Protein AF-A0A8H7BUG7-F1 (afdb_monomer_lite)

Foldseek 3Di:
DDPDPVSDDLVVLLLVLLPDDPVVLVVQLVPDVSSVVSSPDLSSLQSVCCVVPLQNDDDPPDGSVVVSVVCVVPVPPCVRHNCVNVVPDQQLPPPPDVVVVVVVLVVLCVVCVPDPVSVVLVVLLVVLVVVLVQCVPWWQDPVQVVFKKWWFKQLQVVVQSVCSSVSGHHAAAGECVLLQDPVRAGDPVQPDDPDHDGHTIIGHPVSVVVRCVVHNHDGDIDMDDPPPPD

pLDDT: mean 84.82, std 15.23, range [35.16, 98.06]

Radius of gyration: 23.58 Å; chains: 1; bounding box: 52×39×68 Å

Organism: NCBI:txid679940

Structure (mmCIF, N/CA/C/O backbone):
data_AF-A0A8H7BUG7-F1
#
_entry.id   AF-A0A8H7BUG7-F1
#
loop_
_atom_site.group_PDB
_atom_site.id
_atom_site.type_symbol
_atom_site.label_atom_id
_atom_site.label_alt_id
_atom_site.label_comp_id
_atom_site.label_asym_id
_atom_site.label_entity_id
_atom_site.label_seq_id
_atom_site.pdbx_PDB_ins_code
_atom_site.Cartn_x
_atom_site.Cartn_y
_atom_site.Cartn_z
_atom_site.occupancy
_atom_site.B_iso_or_equiv
_atom_site.auth_seq_id
_atom_site.auth_comp_id
_atom_site.auth_asym_id
_atom_site.auth_atom_id
_atom_site.pdbx_PDB_model_num
ATOM 1 N N . MET A 1 1 ? -29.459 -2.234 20.439 1.00 50.22 1 MET A N 1
ATOM 2 C CA . MET A 1 1 ? -28.622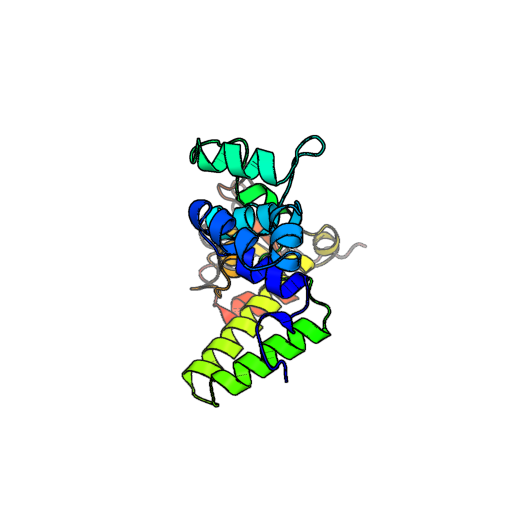 -1.019 20.533 1.00 50.22 1 MET A CA 1
ATOM 3 C C . MET A 1 1 ? -28.086 -0.914 21.953 1.00 50.22 1 MET A C 1
ATOM 5 O O . MET A 1 1 ? -28.890 -1.122 22.861 1.00 50.22 1 MET A O 1
ATOM 9 N N . PRO A 1 2 ? -26.782 -0.655 22.153 1.00 65.50 2 PRO A N 1
ATOM 10 C CA . PRO A 1 2 ? -26.228 -0.376 23.479 1.00 65.50 2 PRO A CA 1
ATOM 11 C C . PRO A 1 2 ? -26.882 0.889 24.053 1.00 65.50 2 PRO A C 1
ATOM 13 O O . PRO A 1 2 ? -27.104 1.855 23.324 1.00 65.50 2 PRO A O 1
ATOM 16 N N . ARG A 1 3 ? -27.258 0.855 25.333 1.00 82.94 3 ARG A N 1
ATOM 17 C CA . ARG A 1 3 ? -27.947 1.944 26.045 1.00 82.94 3 ARG A CA 1
ATOM 18 C C . ARG A 1 3 ? -26.967 2.873 26.768 1.00 82.94 3 ARG A C 1
ATOM 20 O O . ARG A 1 3 ? -27.345 3.992 27.099 1.00 82.94 3 ARG A O 1
ATOM 27 N N . GLY A 1 4 ? -25.717 2.454 26.962 1.00 91.00 4 GLY A N 1
ATOM 28 C CA . GLY A 1 4 ? -24.629 3.289 27.469 1.00 91.00 4 GLY A CA 1
ATOM 29 C C . GLY A 1 4 ? -23.241 2.734 27.140 1.00 91.00 4 GLY A C 1
ATOM 30 O O . GLY A 1 4 ? -23.103 1.626 26.625 1.00 91.00 4 GLY A O 1
ATOM 31 N N . ILE A 1 5 ? -22.192 3.496 27.469 1.00 90.62 5 ILE A N 1
ATOM 32 C CA . ILE A 1 5 ? -20.790 3.102 27.226 1.00 90.62 5 ILE A CA 1
ATOM 33 C C . ILE A 1 5 ? -20.413 1.789 27.934 1.00 90.62 5 ILE A C 1
ATOM 35 O O . ILE A 1 5 ? -19.596 1.021 27.438 1.00 90.62 5 ILE A O 1
ATOM 39 N N . LEU A 1 6 ? -21.060 1.490 29.063 1.00 92.25 6 LEU A N 1
ATOM 40 C CA . LEU A 1 6 ? -20.856 0.250 29.812 1.00 92.25 6 LEU A CA 1
ATOM 41 C C . LEU A 1 6 ? -21.443 -0.986 29.117 1.00 92.25 6 LEU A C 1
ATOM 43 O O . LEU A 1 6 ? -21.094 -2.095 29.507 1.00 92.25 6 LEU A O 1
ATOM 47 N N . ASP A 1 7 ? -22.276 -0.819 28.087 1.00 93.56 7 ASP A N 1
ATOM 48 C CA . ASP A 1 7 ? -22.807 -1.933 27.291 1.00 93.56 7 ASP A CA 1
ATOM 49 C C . ASP A 1 7 ? -21.872 -2.328 26.139 1.00 93.56 7 ASP A C 1
ATOM 51 O O . ASP A 1 7 ? -22.093 -3.345 25.481 1.00 93.56 7 ASP A O 1
ATOM 55 N N . LEU A 1 8 ? -20.827 -1.536 25.871 1.00 90.44 8 LEU A N 1
ATOM 56 C CA . LEU A 1 8 ? -19.817 -1.880 24.874 1.00 90.44 8 LEU A CA 1
ATOM 57 C C . LEU A 1 8 ? -19.023 -3.108 25.327 1.00 90.44 8 LEU A C 1
ATOM 59 O O . LEU A 1 8 ? -18.864 -3.355 26.526 1.00 90.44 8 LEU A O 1
ATOM 63 N N . ASN A 1 9 ? -18.510 -3.891 24.378 1.00 93.88 9 ASN A N 1
ATOM 64 C CA . ASN A 1 9 ? -17.605 -4.997 24.686 1.00 93.88 9 ASN A CA 1
ATOM 65 C C . ASN A 1 9 ? -16.213 -4.461 25.102 1.00 93.88 9 ASN A C 1
ATOM 67 O O . ASN A 1 9 ? -15.926 -3.267 24.995 1.00 93.88 9 ASN A O 1
ATOM 71 N N . ASN A 1 10 ? -15.349 -5.332 25.630 1.00 94.88 10 ASN A N 1
ATOM 72 C CA . ASN A 1 10 ? -14.027 -4.900 26.102 1.00 94.88 10 ASN A CA 1
ATOM 73 C C . ASN A 1 10 ? -13.125 -4.407 24.963 1.00 94.88 10 ASN A C 1
ATOM 75 O O . ASN A 1 10 ? -12.331 -3.507 25.195 1.00 94.88 10 ASN A O 1
ATOM 79 N N . GLU A 1 11 ? -13.271 -4.945 23.752 1.00 91.69 11 GLU A N 1
ATOM 80 C CA . GLU A 1 11 ? -12.477 -4.550 22.580 1.00 91.69 11 GLU A CA 1
ATOM 81 C C . GLU A 1 11 ? -12.748 -3.093 22.197 1.00 91.69 11 GLU A C 1
ATOM 83 O O . GLU A 1 11 ? -11.819 -2.297 22.106 1.00 91.69 11 GLU A O 1
ATOM 88 N N . LEU A 1 12 ? -14.022 -2.707 22.082 1.00 90.44 12 LEU A N 1
ATOM 89 C CA . LEU A 1 12 ? -14.424 -1.333 21.781 1.00 90.44 12 LEU A CA 1
ATOM 90 C C . LEU A 1 12 ? -13.977 -0.364 22.878 1.00 90.44 12 LEU A C 1
ATOM 92 O O . LEU A 1 12 ? -13.508 0.732 22.582 1.00 90.44 12 LEU A O 1
ATOM 96 N N . LEU A 1 13 ? -14.083 -0.767 24.146 1.00 93.75 13 LEU A N 1
ATOM 97 C CA . LEU A 1 13 ? -13.592 0.036 25.266 1.00 93.75 13 LEU A CA 1
ATOM 98 C C . LEU A 1 13 ? -12.061 0.172 25.257 1.00 93.75 13 LEU A C 1
ATOM 100 O O . LEU A 1 13 ? -11.553 1.241 25.588 1.00 93.75 13 LEU A O 1
ATOM 104 N N . THR A 1 14 ? -11.325 -0.868 24.855 1.00 94.69 14 THR A N 1
ATOM 105 C CA . THR A 1 14 ? -9.873 -0.813 24.640 1.00 94.69 14 THR A CA 1
ATOM 106 C C . THR A 1 14 ? -9.516 0.139 23.502 1.00 94.69 14 THR A C 1
ATOM 108 O O . THR A 1 14 ? -8.610 0.948 23.683 1.00 94.69 14 THR A O 1
ATOM 111 N N . CYS A 1 15 ? -10.243 0.116 22.381 1.00 91.50 15 CYS A N 1
ATOM 112 C CA . CYS A 1 15 ? -10.042 1.069 21.286 1.00 91.50 15 CYS A CA 1
ATOM 113 C C . CYS A 1 15 ? -10.300 2.513 21.737 1.00 91.50 15 CYS A C 1
ATOM 115 O O . CYS A 1 15 ? -9.479 3.386 21.476 1.00 91.50 15 CYS A O 1
ATOM 117 N N . ILE A 1 16 ? -11.396 2.764 22.465 1.00 92.62 16 ILE A N 1
ATOM 118 C CA . ILE A 1 16 ? -11.709 4.095 23.015 1.00 92.62 16 ILE A CA 1
ATOM 119 C C . ILE A 1 16 ? -10.589 4.561 23.952 1.00 92.62 16 ILE A C 1
ATOM 121 O O . ILE A 1 16 ? -10.080 5.666 23.787 1.00 92.62 16 ILE A O 1
ATOM 125 N N . ALA A 1 17 ? -10.170 3.715 24.900 1.00 95.44 17 ALA A N 1
ATOM 126 C CA . ALA A 1 17 ? -9.084 4.039 25.824 1.00 95.44 17 ALA A CA 1
ATOM 127 C C . ALA A 1 17 ? -7.746 4.263 25.097 1.00 95.44 17 ALA A C 1
ATOM 129 O O . ALA A 1 17 ? -6.963 5.115 25.501 1.00 95.44 17 ALA A O 1
ATOM 130 N N . GLY A 1 18 ? -7.503 3.546 23.998 1.00 94.44 18 GLY A N 1
ATOM 131 C CA . GLY A 1 18 ? -6.321 3.695 23.151 1.00 94.44 18 GLY A CA 1
ATOM 132 C C . GLY A 1 18 ? -6.230 5.024 22.391 1.00 94.44 18 GLY A C 1
ATOM 133 O O . GLY A 1 18 ? -5.176 5.309 21.827 1.00 94.44 18 GLY A O 1
ATOM 134 N N . HIS A 1 19 ? -7.302 5.822 22.355 1.00 94.38 19 HIS A N 1
ATOM 135 C CA . HIS A 1 19 ? -7.320 7.176 21.784 1.00 94.38 19 HIS A CA 1
ATOM 136 C C . HIS A 1 19 ? -7.168 8.290 22.832 1.00 94.38 19 HIS A C 1
ATOM 138 O O . HIS A 1 19 ? -7.114 9.463 22.464 1.00 94.38 19 HIS A O 1
ATOM 144 N N . LEU A 1 20 ? -7.139 7.949 24.123 1.00 93.88 20 LEU A N 1
ATOM 145 C CA . LEU A 1 20 ? -6.967 8.925 25.197 1.00 93.88 20 LEU A CA 1
ATOM 146 C C . LEU A 1 20 ? -5.500 9.344 25.330 1.00 93.88 20 LEU A C 1
ATOM 148 O O . LEU A 1 20 ? -4.586 8.568 25.039 1.00 93.88 20 LEU A O 1
ATOM 152 N N . ALA A 1 21 ? -5.268 10.561 25.826 1.00 93.38 21 ALA A N 1
ATOM 153 C CA . ALA A 1 21 ? -3.940 10.955 26.277 1.00 93.38 21 ALA A CA 1
ATOM 154 C C . ALA A 1 21 ? -3.532 10.114 27.503 1.00 93.38 21 ALA A C 1
ATOM 156 O O . ALA A 1 21 ? -4.384 9.561 28.208 1.00 93.38 21 ALA A O 1
ATOM 157 N N . ILE A 1 22 ? -2.228 9.982 27.770 1.00 95.44 22 ILE A N 1
ATOM 158 C CA . ILE A 1 22 ? -1.758 9.141 28.886 1.00 95.44 22 ILE A CA 1
ATOM 159 C C . ILE A 1 22 ? -2.249 9.679 30.238 1.00 95.44 22 ILE A C 1
ATOM 161 O O . ILE A 1 22 ? -2.546 8.899 31.141 1.00 95.44 22 ILE A O 1
ATOM 165 N N . GLU A 1 23 ? -2.397 10.996 30.347 1.00 95.62 23 GLU A N 1
ATOM 166 C CA . GLU A 1 23 ? -2.895 11.712 31.520 1.00 95.62 23 GLU A CA 1
ATOM 167 C C . GLU A 1 23 ? -4.383 11.426 31.781 1.00 95.62 23 GLU A C 1
ATOM 169 O O . GLU A 1 23 ? -4.822 11.426 32.929 1.00 95.62 23 GLU A O 1
ATOM 174 N N . ASP A 1 24 ? -5.149 11.113 30.732 1.00 96.94 24 ASP A N 1
ATOM 175 C CA . ASP A 1 24 ? -6.589 10.847 30.811 1.00 96.94 24 ASP A CA 1
ATOM 176 C C . ASP A 1 24 ? -6.911 9.384 31.166 1.00 96.94 24 ASP A C 1
ATOM 178 O O . ASP A 1 24 ? -8.037 9.066 31.567 1.00 96.94 24 ASP A O 1
ATOM 182 N N 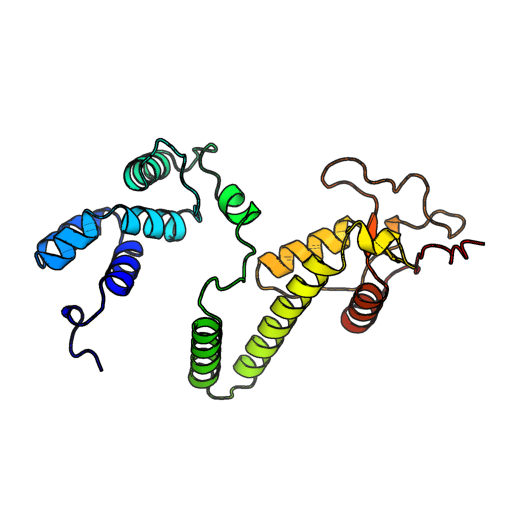. LEU A 1 25 ? -5.933 8.473 31.072 1.00 95.62 25 LEU A N 1
ATOM 183 C CA . LEU A 1 25 ? -6.131 7.062 31.420 1.00 95.62 25 LEU A CA 1
ATOM 184 C C . LEU A 1 25 ? -6.396 6.847 32.912 1.00 95.62 25 LEU A C 1
ATOM 186 O O . LEU A 1 25 ? -7.154 5.942 33.271 1.00 95.62 25 LEU A O 1
ATOM 190 N N . GLU A 1 26 ? -5.788 7.648 33.788 1.00 96.69 26 GLU A N 1
ATOM 191 C CA . GLU A 1 26 ? -6.015 7.542 35.230 1.00 96.69 26 GLU A CA 1
ATOM 192 C C . GLU A 1 26 ? -7.458 7.935 35.594 1.00 96.69 26 GLU A C 1
ATOM 194 O O . GLU A 1 26 ? -8.161 7.069 36.130 1.00 96.69 26 GLU A O 1
ATOM 199 N N . PRO A 1 27 ? -7.969 9.130 35.226 1.00 98.00 27 PRO A N 1
ATOM 200 C CA . PRO A 1 27 ? -9.383 9.468 35.386 1.00 98.00 27 PRO A CA 1
ATOM 201 C C . PRO A 1 27 ? -10.322 8.422 34.779 1.00 98.00 27 PRO A C 1
ATOM 203 O O . PRO A 1 27 ? -11.280 8.010 35.434 1.00 98.00 27 PRO A O 1
ATOM 206 N N . PHE A 1 28 ? -10.025 7.930 33.569 1.00 96.06 28 PHE A N 1
ATOM 207 C CA . PHE A 1 28 ? -10.813 6.881 32.916 1.00 96.06 28 PHE A CA 1
ATOM 208 C C . PHE A 1 28 ? -10.868 5.596 33.759 1.00 96.06 28 PHE A C 1
ATOM 210 O O . PHE A 1 28 ? -11.935 5.003 33.927 1.00 96.06 28 PHE A O 1
ATOM 217 N N . SER A 1 29 ? -9.745 5.188 34.354 1.00 97.75 29 SER A N 1
ATOM 218 C CA . SER A 1 29 ? -9.669 4.001 35.213 1.00 97.75 29 SER A CA 1
ATOM 219 C C . SER A 1 29 ? -10.479 4.128 36.507 1.00 97.75 29 SER A C 1
ATOM 221 O O . SER A 1 29 ? -10.981 3.125 37.013 1.00 97.75 29 SER A O 1
ATOM 223 N N . LEU A 1 30 ? -10.646 5.348 37.027 1.00 97.69 30 LEU A N 1
ATOM 224 C CA . LEU A 1 30 ? -11.350 5.611 38.283 1.00 97.69 30 LEU A CA 1
ATOM 225 C C . LEU A 1 30 ? -12.878 5.571 38.141 1.00 97.69 30 LEU A C 1
ATOM 227 O O . LEU A 1 30 ? -13.574 5.457 39.149 1.00 97.69 30 LEU A O 1
ATOM 231 N N . VAL A 1 31 ? -13.414 5.620 36.915 1.00 97.69 31 VAL A N 1
ATOM 232 C CA . VAL A 1 31 ? -14.868 5.632 36.668 1.00 97.69 31 VAL A CA 1
ATOM 233 C C . VAL A 1 31 ? -15.540 4.347 37.156 1.00 97.69 31 VAL A C 1
ATOM 235 O O . VAL A 1 31 ? -16.597 4.397 37.784 1.00 97.69 31 VAL A O 1
ATOM 238 N N . CYS A 1 32 ? -14.966 3.180 36.847 1.00 97.81 32 CYS A N 1
ATOM 239 C CA . CYS A 1 32 ? -15.491 1.892 37.302 1.00 97.81 32 CYS A CA 1
ATOM 240 C C . CYS A 1 32 ? -14.433 0.780 37.253 1.00 97.81 32 CYS A C 1
ATOM 242 O O . CYS A 1 32 ? -13.434 0.865 36.539 1.00 97.81 32 CYS A O 1
ATOM 244 N N . THR A 1 33 ? -14.695 -0.326 37.954 1.00 97.44 33 THR A N 1
ATOM 245 C CA . THR A 1 33 ? -13.797 -1.496 38.009 1.00 97.44 33 THR A CA 1
ATOM 246 C C . THR A 1 33 ? -13.515 -2.105 36.636 1.00 97.44 33 THR A C 1
ATOM 248 O O . THR A 1 33 ? -12.408 -2.585 36.389 1.00 97.44 33 THR A O 1
ATOM 251 N N . ARG A 1 34 ? -14.488 -2.055 35.718 1.00 97.44 34 ARG A N 1
ATOM 252 C CA . ARG A 1 34 ? -14.319 -2.537 34.344 1.00 97.44 34 ARG A CA 1
ATOM 253 C C . ARG A 1 34 ? -13.306 -1.690 33.577 1.00 97.44 34 ARG A C 1
ATOM 255 O O . ARG A 1 34 ? -12.433 -2.251 32.925 1.00 97.44 34 ARG A O 1
ATOM 262 N N . PHE A 1 35 ? -13.376 -0.366 33.695 1.00 97.62 35 PHE A N 1
ATOM 263 C CA . PHE A 1 35 ? -12.412 0.532 33.054 1.00 97.62 35 PHE A CA 1
ATOM 264 C C . PHE A 1 35 ? -11.029 0.392 33.690 1.00 97.62 35 PHE A C 1
ATOM 266 O O . PHE A 1 35 ? -10.049 0.287 32.961 1.00 97.62 35 PHE A O 1
ATOM 273 N N . ALA A 1 36 ? -10.945 0.244 35.017 1.00 97.69 36 ALA A N 1
ATOM 274 C CA . ALA A 1 36 ? -9.691 -0.071 35.704 1.00 97.69 36 ALA A CA 1
ATOM 275 C C . ALA A 1 36 ? -9.051 -1.385 35.220 1.00 97.69 36 ALA A C 1
ATOM 277 O O . ALA A 1 36 ? -7.833 -1.483 35.097 1.00 97.69 36 ALA A O 1
ATOM 278 N N . SER A 1 37 ? -9.857 -2.414 34.944 1.00 97.44 37 SER A N 1
ATOM 279 C CA . SER A 1 37 ? -9.354 -3.667 34.367 1.00 97.44 37 SER A CA 1
ATOM 280 C C . SER A 1 37 ? -8.838 -3.471 32.944 1.00 97.44 37 SER A C 1
ATOM 282 O O . SER A 1 37 ? -7.853 -4.098 32.564 1.00 97.44 37 SER A O 1
ATOM 284 N N . ILE A 1 38 ? -9.510 -2.623 32.164 1.00 97.00 38 ILE A N 1
ATOM 285 C CA . ILE A 1 38 ? -9.148 -2.307 30.784 1.00 97.00 38 ILE A CA 1
ATOM 286 C C . ILE A 1 38 ? -7.810 -1.559 30.780 1.00 97.00 38 ILE A C 1
ATOM 288 O O . ILE A 1 38 ? -6.877 -2.058 30.157 1.00 97.00 38 ILE A O 1
ATOM 292 N N . THR A 1 39 ? -7.644 -0.477 31.557 1.00 96.81 39 THR A N 1
ATOM 293 C CA . THR A 1 39 ? -6.395 0.327 31.632 1.00 96.81 39 THR A CA 1
ATOM 294 C C . THR A 1 39 ? -5.154 -0.450 32.069 1.00 96.81 39 THR A C 1
ATOM 296 O O . THR A 1 39 ? -4.032 -0.090 31.712 1.00 96.81 39 THR A O 1
ATOM 299 N N . ARG A 1 40 ? -5.336 -1.542 32.814 1.00 95.56 40 ARG A N 1
ATOM 300 C CA . ARG A 1 40 ? -4.247 -2.438 33.235 1.00 95.56 40 ARG A CA 1
ATOM 301 C C . ARG A 1 40 ? -3.841 -3.452 32.165 1.00 95.56 40 ARG A C 1
ATOM 303 O O . ARG A 1 40 ? -2.799 -4.084 32.308 1.00 95.56 40 ARG A O 1
ATOM 310 N N . HIS A 1 41 ? -4.647 -3.639 31.122 1.00 96.81 41 HIS A N 1
ATOM 311 C CA . HIS A 1 41 ? -4.384 -4.628 30.086 1.00 96.81 41 HIS A CA 1
ATOM 312 C C . HIS A 1 41 ? -3.371 -4.105 29.056 1.00 96.81 41 HIS A C 1
ATOM 314 O O . HIS A 1 41 ? -3.505 -2.994 28.541 1.00 96.81 41 HIS A O 1
ATOM 320 N N . ASP A 1 42 ? -2.399 -4.942 28.676 1.00 95.81 42 ASP A N 1
ATOM 321 C CA . ASP A 1 42 ? -1.321 -4.580 27.731 1.00 95.81 42 ASP A CA 1
ATOM 322 C C . ASP A 1 42 ? -1.859 -4.187 26.334 1.00 95.81 42 ASP A C 1
ATOM 324 O O . ASP A 1 42 ? -1.209 -3.489 25.561 1.00 95.81 42 ASP A O 1
ATOM 328 N N . ALA A 1 43 ? -3.093 -4.598 26.018 1.00 95.69 43 ALA A N 1
ATOM 329 C CA . ALA A 1 43 ? -3.757 -4.307 24.746 1.00 95.69 43 ALA A CA 1
ATOM 330 C C . ALA A 1 43 ? -4.031 -2.812 24.514 1.00 95.69 43 ALA A C 1
ATOM 332 O O . ALA A 1 43 ? -3.973 -2.375 23.371 1.00 95.69 43 ALA A O 1
ATOM 333 N N . ILE A 1 44 ? -4.277 -2.011 25.556 1.00 97.38 44 ILE A N 1
ATOM 334 C CA . ILE A 1 44 ? -4.450 -0.559 25.361 1.00 97.38 44 ILE A CA 1
ATOM 335 C C . ILE A 1 44 ? -3.149 0.072 24.925 1.00 97.38 44 ILE A C 1
ATOM 337 O O . ILE A 1 44 ? -3.139 0.873 24.004 1.00 97.38 44 ILE A O 1
ATOM 341 N N . TRP A 1 45 ? -2.044 -0.302 25.561 1.00 97.25 45 TRP A N 1
ATOM 342 C CA . TRP A 1 45 ? -0.741 0.264 25.241 1.00 97.25 45 TRP A CA 1
ATOM 343 C C . TRP A 1 45 ? -0.338 -0.049 23.799 1.00 97.25 45 TRP A C 1
ATOM 345 O O . TRP A 1 45 ? 0.273 0.792 23.141 1.00 97.25 45 TRP A O 1
ATOM 355 N N . LYS A 1 46 ? -0.749 -1.215 23.280 1.00 95.44 46 LYS A N 1
ATOM 356 C CA . LYS A 1 46 ? -0.660 -1.543 21.853 1.00 95.44 46 LYS A CA 1
ATOM 357 C C . LYS A 1 46 ? -1.459 -0.560 20.995 1.00 95.44 46 LYS A C 1
ATOM 359 O O . LYS A 1 46 ? -0.898 -0.007 20.053 1.00 95.44 46 LYS A O 1
ATOM 364 N N . GLU A 1 47 ? -2.737 -0.348 21.310 1.00 94.56 47 GLU A N 1
ATOM 365 C CA . GLU A 1 47 ? -3.595 0.590 20.573 1.00 94.56 47 GLU A CA 1
ATOM 366 C C . GLU A 1 47 ? -3.048 2.022 20.633 1.00 94.56 47 GLU A C 1
ATOM 368 O O . GLU A 1 47 ? -2.941 2.681 19.605 1.00 94.56 47 GLU A O 1
ATOM 373 N N . MET A 1 48 ? -2.587 2.486 21.795 1.00 96.00 48 MET A N 1
ATOM 374 C CA . MET A 1 48 ? -1.989 3.815 21.936 1.00 96.00 48 MET A CA 1
ATOM 375 C C . MET A 1 48 ? -0.693 3.962 21.129 1.00 96.00 48 MET A C 1
ATOM 377 O O . MET A 1 48 ? -0.475 4.994 20.501 1.00 96.00 48 MET A O 1
ATOM 381 N N . LEU A 1 49 ? 0.182 2.949 21.112 1.00 93.94 49 LEU A N 1
ATOM 382 C CA . LEU A 1 49 ? 1.394 2.960 20.281 1.00 93.94 49 LEU A CA 1
ATOM 383 C C . LEU A 1 49 ? 1.060 3.019 18.788 1.00 93.94 49 LEU A C 1
ATOM 385 O O . LEU A 1 49 ? 1.724 3.738 18.035 1.00 93.94 49 LEU A O 1
ATOM 389 N N . ALA A 1 50 ? 0.026 2.290 18.367 1.00 90.62 50 ALA A N 1
ATOM 390 C CA . ALA A 1 50 ? -0.465 2.323 16.999 1.00 90.62 50 ALA A CA 1
ATOM 391 C C . ALA A 1 50 ? -1.045 3.705 16.653 1.00 90.62 50 ALA A C 1
ATOM 393 O O . ALA A 1 50 ? -0.662 4.286 15.640 1.00 90.62 50 ALA A O 1
ATOM 394 N N . ASN A 1 51 ? -1.888 4.265 17.520 1.00 88.69 51 ASN A N 1
ATOM 395 C CA . ASN A 1 51 ? -2.575 5.536 17.296 1.00 88.69 51 ASN A CA 1
ATOM 396 C C . ASN A 1 51 ? -1.637 6.750 17.362 1.00 88.69 51 ASN A C 1
ATOM 398 O O . ASN A 1 51 ? -1.723 7.633 16.513 1.00 88.69 51 ASN A O 1
ATOM 402 N N . HIS A 1 52 ? -0.738 6.811 18.348 1.00 91.12 52 HIS A N 1
ATOM 403 C CA . HIS A 1 52 ? 0.119 7.982 18.578 1.00 91.12 52 HIS A CA 1
ATOM 404 C C . HIS A 1 52 ? 1.409 7.942 17.759 1.00 91.12 52 HIS A C 1
ATOM 406 O O . HIS A 1 52 ? 1.916 8.986 17.354 1.00 91.12 52 HIS A O 1
ATOM 412 N N . TYR A 1 53 ? 1.949 6.745 17.512 1.00 88.62 53 TYR A N 1
ATOM 413 C CA . TYR A 1 53 ? 3.279 6.585 16.920 1.00 88.62 53 TYR A CA 1
ATOM 414 C C . TYR A 1 53 ? 3.298 5.690 15.675 1.00 88.62 53 TYR A C 1
ATOM 416 O O . TYR A 1 53 ? 4.350 5.544 15.058 1.00 88.62 53 TYR A O 1
ATOM 424 N N . GLY A 1 54 ? 2.176 5.079 15.278 1.00 85.38 54 GLY A N 1
ATOM 425 C CA . GLY A 1 54 ? 2.129 4.161 14.135 1.00 85.38 54 GLY A CA 1
ATOM 426 C C . GLY A 1 54 ? 2.913 2.863 14.353 1.00 85.38 54 GLY A C 1
ATOM 427 O O . GLY A 1 54 ? 3.356 2.249 13.382 1.00 85.38 54 GLY A O 1
ATOM 428 N N . VAL A 1 55 ? 3.142 2.462 15.606 1.00 87.31 55 VAL A N 1
ATOM 429 C CA . VAL A 1 55 ? 3.941 1.282 15.963 1.00 87.31 55 VAL A CA 1
ATOM 430 C C . VAL A 1 55 ? 3.018 0.097 16.231 1.00 87.31 55 VAL A C 1
ATOM 432 O O . VAL A 1 55 ? 2.194 0.137 17.136 1.00 87.31 55 VAL A O 1
ATOM 435 N N . THR A 1 56 ? 3.181 -0.982 15.465 1.00 87.25 56 THR A N 1
ATOM 436 C CA . THR A 1 56 ? 2.268 -2.143 15.489 1.00 87.25 56 THR A CA 1
ATOM 437 C C . THR A 1 56 ? 2.960 -3.486 15.724 1.00 87.25 56 THR A C 1
ATOM 439 O O . THR A 1 56 ? 2.319 -4.537 15.674 1.00 87.25 56 THR A O 1
ATOM 442 N N . TYR A 1 57 ? 4.252 -3.474 16.052 1.00 87.06 57 TYR A N 1
ATOM 443 C CA . TYR A 1 57 ? 5.024 -4.654 16.455 1.00 87.06 57 TYR A CA 1
ATOM 444 C C . TYR A 1 57 ? 5.594 -4.465 17.862 1.00 87.06 57 TYR A C 1
ATOM 446 O O . TYR A 1 57 ? 5.766 -3.335 18.300 1.00 87.06 57 TYR A O 1
ATOM 454 N N . LYS A 1 58 ? 5.918 -5.565 18.546 1.00 88.56 58 LYS A N 1
ATOM 455 C CA . LYS A 1 58 ? 6.510 -5.568 19.889 1.00 88.56 58 LYS A CA 1
ATOM 456 C C . LYS A 1 58 ? 7.778 -6.411 19.899 1.00 88.56 58 LYS A C 1
ATOM 458 O O . LYS A 1 58 ? 7.822 -7.445 19.232 1.00 88.56 58 LYS A O 1
ATOM 463 N N . LEU A 1 59 ? 8.788 -6.006 20.665 1.00 85.00 59 LEU A N 1
ATOM 464 C CA . LEU A 1 59 ? 9.960 -6.850 20.901 1.00 85.00 59 LEU A CA 1
ATOM 465 C C . LEU A 1 59 ? 9.577 -8.074 21.766 1.00 85.00 59 LEU A C 1
ATOM 467 O O . LEU A 1 59 ? 8.758 -7.933 22.675 1.00 85.00 59 LEU A O 1
ATOM 471 N N . PRO A 1 60 ? 10.152 -9.273 21.531 1.00 85.44 60 PRO A N 1
ATOM 472 C CA . PRO A 1 60 ? 9.730 -10.507 22.212 1.00 85.44 60 PRO A CA 1
ATOM 473 C C . PRO A 1 60 ? 9.782 -10.450 23.743 1.00 85.44 60 PRO A C 1
ATOM 475 O O . PRO A 1 60 ? 8.960 -11.069 24.412 1.00 85.44 60 PRO A O 1
ATOM 478 N N . ASN A 1 61 ? 10.729 -9.682 24.284 1.00 91.88 61 ASN A N 1
ATOM 479 C CA . ASN A 1 61 ? 11.008 -9.600 25.718 1.00 91.88 61 ASN A CA 1
ATOM 480 C C . ASN A 1 61 ? 10.479 -8.306 26.353 1.00 91.88 61 ASN A C 1
ATOM 482 O O . ASN A 1 61 ? 10.954 -7.904 27.410 1.00 91.88 61 ASN A O 1
ATOM 486 N N . GLU A 1 62 ? 9.542 -7.627 25.692 1.00 93.12 62 GLU A N 1
ATOM 487 C CA . GLU A 1 62 ? 9.025 -6.333 26.131 1.00 93.12 62 GLU A CA 1
ATOM 488 C C . GLU A 1 62 ? 7.493 -6.348 26.254 1.00 93.12 62 GLU A C 1
ATOM 490 O O . GLU A 1 62 ? 6.802 -7.101 25.558 1.00 93.12 62 GLU A O 1
ATOM 495 N N . THR A 1 63 ? 6.941 -5.532 27.154 1.00 96.00 63 THR A N 1
ATOM 496 C CA . THR A 1 63 ? 5.497 -5.243 27.218 1.00 96.00 63 THR A CA 1
ATOM 497 C C . THR A 1 63 ? 5.155 -4.059 26.312 1.00 96.00 63 THR A C 1
ATOM 499 O O . THR A 1 63 ? 6.017 -3.235 25.999 1.00 96.00 63 THR A O 1
ATOM 502 N N . TRP A 1 64 ? 3.906 -3.952 25.851 1.00 96.00 64 TRP A N 1
ATOM 503 C CA . TRP A 1 64 ? 3.491 -2.771 25.086 1.00 96.00 64 TRP A CA 1
ATOM 504 C C . TRP A 1 64 ? 3.569 -1.507 25.945 1.00 96.00 64 TRP A C 1
ATOM 506 O O . TRP A 1 64 ? 3.942 -0.449 25.443 1.00 96.00 64 TRP A O 1
ATOM 516 N N . GLN A 1 65 ? 3.275 -1.628 27.241 1.00 96.31 65 GLN A N 1
ATOM 517 C CA . GLN A 1 65 ? 3.379 -0.529 28.198 1.00 96.31 65 GLN A CA 1
ATOM 518 C C . GLN A 1 65 ? 4.802 0.035 28.311 1.00 96.31 65 GLN A C 1
ATOM 520 O O . GLN A 1 65 ? 4.983 1.253 28.236 1.00 96.31 65 GLN A O 1
ATOM 525 N N . ASP A 1 66 ? 5.814 -0.820 28.479 1.00 95.38 66 ASP A N 1
ATOM 526 C CA . ASP A 1 66 ? 7.211 -0.373 28.587 1.00 95.38 66 ASP A CA 1
ATOM 527 C C . ASP A 1 66 ? 7.678 0.300 27.295 1.00 95.38 66 ASP A C 1
ATOM 529 O O . ASP A 1 66 ? 8.327 1.352 27.329 1.00 95.38 66 ASP A O 1
ATOM 533 N N . MET A 1 67 ? 7.263 -0.256 26.156 1.00 94.75 67 MET A N 1
ATOM 534 C CA . MET A 1 67 ? 7.603 0.274 24.843 1.00 94.75 67 MET A CA 1
ATOM 535 C C . MET A 1 67 ? 6.920 1.627 24.585 1.00 94.75 67 MET A C 1
ATOM 537 O O . MET A 1 67 ? 7.559 2.540 24.057 1.00 94.75 67 MET A O 1
ATOM 541 N N . TYR A 1 68 ? 5.663 1.795 25.021 1.00 95.12 68 TYR A N 1
ATOM 542 C CA . TYR A 1 68 ? 4.950 3.076 24.969 1.00 95.12 68 TYR A CA 1
ATOM 543 C C . TYR A 1 68 ? 5.673 4.119 25.817 1.00 95.12 68 TYR A C 1
ATOM 545 O O . TYR A 1 68 ? 5.998 5.189 25.312 1.00 95.12 68 TYR A O 1
ATOM 553 N N . ARG A 1 69 ? 5.988 3.808 27.083 1.00 94.56 69 ARG A N 1
ATOM 554 C CA . ARG A 1 69 ? 6.691 4.735 27.988 1.00 94.56 69 ARG A CA 1
ATOM 555 C C . ARG A 1 69 ? 8.025 5.190 27.409 1.00 94.56 69 ARG A C 1
ATOM 557 O O . ARG A 1 69 ? 8.331 6.377 27.455 1.00 94.56 69 ARG A O 1
ATOM 564 N N . ARG A 1 70 ? 8.808 4.270 26.836 1.00 93.62 70 ARG A N 1
ATOM 565 C CA . ARG A 1 70 ? 10.083 4.610 26.192 1.00 93.62 70 ARG A CA 1
ATOM 566 C C . ARG A 1 70 ? 9.878 5.565 25.021 1.00 93.62 70 ARG A C 1
ATOM 568 O O . ARG A 1 70 ? 10.514 6.611 24.995 1.00 93.62 70 ARG A O 1
ATOM 575 N N . LYS A 1 71 ? 8.973 5.233 24.094 1.00 92.50 71 LYS A N 1
ATOM 576 C CA . LYS A 1 71 ? 8.710 6.058 22.906 1.00 92.50 71 LYS A CA 1
ATOM 577 C C . LYS A 1 71 ? 8.098 7.416 23.251 1.00 92.50 71 LYS A C 1
ATOM 579 O O . LYS A 1 71 ? 8.357 8.400 22.570 1.00 92.50 71 LYS A O 1
ATOM 584 N N . HIS A 1 72 ? 7.296 7.465 24.308 1.00 94.00 72 HIS A N 1
ATOM 585 C CA . HIS A 1 72 ? 6.704 8.693 24.812 1.00 94.00 72 HIS A CA 1
ATOM 586 C C . HIS A 1 72 ? 7.758 9.622 25.427 1.00 94.00 72 HIS A C 1
ATOM 588 O O . HIS A 1 72 ? 7.753 10.816 25.144 1.00 94.00 72 HIS A O 1
ATOM 594 N N . ASN A 1 73 ? 8.700 9.066 26.196 1.00 93.56 73 ASN A N 1
ATOM 595 C CA . ASN A 1 73 ? 9.796 9.824 26.803 1.00 93.56 73 ASN A CA 1
ATOM 596 C C . ASN A 1 73 ? 10.877 10.237 25.788 1.00 93.56 73 ASN A C 1
ATOM 598 O O . ASN A 1 73 ? 11.491 11.289 25.947 1.00 93.56 73 ASN A O 1
ATOM 602 N N . ASP A 1 74 ? 11.111 9.424 24.755 1.00 90.94 74 ASP A N 1
ATOM 603 C CA . ASP A 1 74 ? 12.034 9.710 23.654 1.00 90.94 74 ASP A CA 1
ATOM 604 C C . ASP A 1 74 ? 11.356 9.445 22.301 1.00 90.94 74 ASP A C 1
ATOM 606 O O . ASP A 1 74 ? 11.417 8.351 21.727 1.00 90.94 74 ASP A O 1
ATOM 610 N N . MET A 1 75 ? 10.712 10.487 21.766 1.00 84.69 75 MET A N 1
ATOM 611 C CA . MET A 1 75 ? 10.023 10.414 20.472 1.00 84.69 75 MET A CA 1
ATOM 612 C C . MET A 1 75 ? 10.973 10.069 19.314 1.00 84.69 75 MET A C 1
ATOM 614 O O . MET A 1 75 ? 10.531 9.501 18.309 1.00 84.69 75 MET A O 1
ATOM 618 N N . GLN A 1 76 ? 12.267 10.372 19.459 1.00 80.38 76 GLN A N 1
ATOM 619 C CA . GLN A 1 76 ? 13.301 10.134 18.452 1.00 80.38 76 GLN A CA 1
ATOM 620 C C . GLN A 1 76 ? 13.983 8.768 18.607 1.00 80.38 76 GLN A C 1
ATOM 622 O O . GLN A 1 76 ? 14.915 8.473 17.856 1.00 80.38 76 GLN A O 1
ATOM 627 N N . ASP A 1 77 ? 13.515 7.899 19.515 1.00 78.75 77 ASP A N 1
ATOM 628 C CA . ASP A 1 77 ? 14.055 6.544 19.632 1.00 78.75 77 ASP A CA 1
ATOM 629 C C . ASP A 1 77 ? 13.809 5.760 18.331 1.00 78.75 77 ASP A C 1
ATOM 631 O O . ASP A 1 77 ? 12.712 5.256 18.053 1.00 78.75 77 ASP A O 1
ATOM 635 N N . ASN A 1 78 ? 14.861 5.667 17.519 1.00 71.38 78 ASN A N 1
ATOM 636 C CA . ASN A 1 78 ? 14.861 5.020 16.211 1.00 71.38 78 ASN A CA 1
ATOM 637 C C . ASN A 1 78 ? 14.813 3.486 16.298 1.00 71.38 78 ASN A C 1
ATOM 639 O O . ASN A 1 78 ? 14.651 2.824 15.272 1.00 71.38 78 ASN A O 1
ATOM 643 N N . ARG A 1 79 ? 14.929 2.895 17.498 1.00 72.94 79 ARG A N 1
ATOM 644 C CA . ARG A 1 79 ? 14.797 1.437 17.701 1.00 72.94 79 ARG A CA 1
ATOM 645 C C . ARG A 1 79 ? 13.348 0.974 17.572 1.00 72.94 79 ARG A C 1
ATOM 647 O O . ARG A 1 79 ? 13.094 -0.190 17.261 1.00 72.94 79 ARG A O 1
ATOM 654 N N . ILE A 1 80 ? 12.409 1.894 17.785 1.00 71.94 80 ILE A N 1
ATOM 655 C CA . ILE A 1 80 ? 10.973 1.680 17.651 1.00 71.94 80 ILE A CA 1
ATOM 656 C C . ILE A 1 80 ? 10.521 2.474 16.423 1.00 71.94 80 ILE A C 1
ATOM 658 O O . ILE A 1 80 ? 10.098 3.632 16.510 1.00 71.94 80 ILE A O 1
ATOM 662 N N . CYS A 1 81 ? 10.710 1.867 15.251 1.00 68.50 81 CYS A N 1
ATOM 663 C CA . CYS A 1 81 ? 10.448 2.499 13.967 1.00 68.50 81 CYS A CA 1
ATOM 664 C C . CYS A 1 81 ? 9.051 2.098 13.466 1.00 68.50 81 CYS A C 1
ATOM 666 O O . CYS A 1 81 ? 8.820 0.904 13.260 1.00 68.50 81 CYS A O 1
ATOM 668 N N . PRO A 1 82 ? 8.141 3.050 13.181 1.00 63.12 82 PRO A N 1
ATOM 669 C CA . PRO A 1 82 ? 6.781 2.758 12.699 1.00 63.12 82 PRO A CA 1
ATOM 670 C C . PRO A 1 82 ? 6.776 1.846 11.464 1.00 63.12 82 PRO A C 1
ATOM 672 O O . PRO A 1 82 ? 5.858 1.063 11.228 1.00 63.12 82 PRO A O 1
ATOM 675 N N . HIS A 1 83 ? 7.848 1.919 10.675 1.00 57.53 83 HIS A N 1
ATOM 676 C CA . HIS A 1 83 ? 7.984 1.200 9.421 1.00 57.53 83 HIS A CA 1
ATOM 677 C C . HIS A 1 83 ? 8.138 -0.315 9.585 1.00 57.53 83 HIS A C 1
ATOM 679 O O . HIS A 1 83 ? 7.696 -1.035 8.702 1.00 57.53 83 HIS A O 1
ATOM 685 N N . VAL A 1 84 ? 8.688 -0.839 10.689 1.00 54.22 84 VAL A N 1
ATOM 686 C CA . VAL A 1 84 ? 8.860 -2.304 10.845 1.00 54.22 84 VAL A CA 1
ATOM 687 C C . VAL A 1 84 ? 7.506 -3.005 11.005 1.00 54.22 84 VAL A C 1
ATOM 689 O O . VAL A 1 84 ? 7.309 -4.101 10.484 1.00 54.22 84 VAL A O 1
ATOM 692 N N . GLY A 1 85 ? 6.531 -2.322 11.613 1.00 45.78 85 GLY A N 1
ATOM 693 C CA . GLY A 1 85 ? 5.130 -2.736 11.586 1.00 45.78 85 GLY A CA 1
ATOM 694 C C . GLY A 1 85 ? 4.548 -2.744 10.169 1.00 45.78 85 GLY A C 1
ATOM 695 O O . GLY A 1 85 ? 3.853 -3.683 9.795 1.00 45.78 85 GLY A O 1
ATOM 696 N N . ARG A 1 86 ? 4.919 -1.755 9.344 1.00 43.38 86 ARG A N 1
ATOM 697 C CA . ARG A 1 86 ? 4.490 -1.600 7.939 1.00 43.38 86 ARG A CA 1
ATOM 698 C C . ARG A 1 86 ? 5.160 -2.558 6.946 1.00 43.38 86 ARG A C 1
ATOM 700 O O . ARG A 1 86 ? 4.633 -2.736 5.857 1.00 43.38 86 ARG A O 1
ATOM 707 N N . VAL A 1 87 ? 6.288 -3.188 7.290 1.00 45.72 87 VAL A N 1
ATOM 708 C CA . VAL A 1 87 ? 6.934 -4.192 6.414 1.00 45.72 87 VAL A CA 1
ATOM 709 C C . VAL A 1 87 ? 6.130 -5.500 6.383 1.00 45.72 87 VAL A C 1
ATOM 711 O O . VAL A 1 87 ? 6.127 -6.180 5.362 1.00 45.72 87 VAL A O 1
ATOM 714 N N . ASN A 1 88 ? 5.388 -5.813 7.455 1.00 41.78 88 ASN A N 1
ATOM 715 C CA . ASN A 1 88 ? 4.477 -6.966 7.513 1.00 41.78 88 ASN A CA 1
ATOM 716 C C . ASN A 1 88 ? 2.986 -6.584 7.527 1.00 41.78 88 ASN A C 1
ATOM 718 O O . ASN A 1 88 ? 2.140 -7.446 7.302 1.00 41.78 88 ASN A O 1
ATOM 722 N N . GLN A 1 89 ? 2.640 -5.320 7.787 1.00 43.16 89 GLN A N 1
ATOM 723 C CA . GLN A 1 89 ? 1.294 -4.792 7.575 1.00 43.16 89 GLN A CA 1
ATOM 724 C C . GLN A 1 89 ? 1.203 -4.207 6.175 1.00 43.16 89 GLN A C 1
ATOM 726 O O . GLN A 1 89 ? 1.524 -3.043 5.942 1.00 43.16 89 GLN A O 1
ATOM 731 N N . GLN A 1 90 ? 0.705 -5.015 5.248 1.00 43.91 90 GLN A N 1
ATOM 732 C CA . GLN A 1 90 ? 0.124 -4.507 4.021 1.00 43.91 90 GLN A CA 1
ATOM 733 C C . GLN A 1 90 ? -0.965 -3.473 4.382 1.00 43.91 90 GLN A C 1
ATOM 735 O O . GLN A 1 90 ? -2.087 -3.840 4.709 1.00 43.91 90 GLN A O 1
ATOM 740 N N . LEU A 1 91 ? -0.644 -2.179 4.299 1.00 41.06 91 LEU A N 1
ATOM 741 C CA . LEU A 1 91 ? -1.541 -1.033 4.506 1.00 41.06 91 LEU A CA 1
ATOM 742 C C . LEU A 1 91 ? -2.838 -1.121 3.678 1.00 41.06 91 LEU A C 1
ATOM 744 O O . LEU A 1 91 ? -2.895 -0.636 2.556 1.00 41.06 91 LEU A O 1
ATOM 748 N N . GLY A 1 92 ? -3.872 -1.758 4.229 1.00 42.28 92 GLY A N 1
ATOM 749 C CA . GLY A 1 92 ? -5.192 -1.924 3.611 1.00 42.28 92 GLY A CA 1
ATOM 750 C C . GLY A 1 92 ? -5.703 -3.366 3.580 1.00 42.28 92 GLY A C 1
ATOM 751 O O . GLY A 1 92 ? -6.864 -3.576 3.249 1.00 42.28 92 GLY A O 1
ATOM 752 N N . GLU A 1 93 ? -4.901 -4.361 3.975 1.00 45.75 93 GLU A N 1
ATOM 753 C CA . GLU A 1 93 ? -5.502 -5.606 4.459 1.00 45.75 93 GLU A CA 1
ATOM 754 C C . GLU A 1 93 ? -6.195 -5.282 5.784 1.00 45.75 93 GLU A C 1
ATOM 756 O O . GLU A 1 93 ? -5.578 -5.242 6.851 1.00 45.75 93 GLU A O 1
ATOM 761 N N . THR A 1 94 ? -7.501 -5.026 5.733 1.00 43.75 94 THR A N 1
ATOM 762 C CA . THR A 1 94 ? -8.346 -5.345 6.875 1.00 43.75 94 THR A CA 1
ATOM 763 C C . THR A 1 94 ? -8.092 -6.819 7.170 1.00 43.75 94 THR A C 1
ATOM 765 O O . THR A 1 94 ? -8.636 -7.690 6.506 1.00 43.75 94 THR A O 1
ATOM 768 N N . ARG A 1 95 ? -7.261 -7.094 8.178 1.00 44.53 95 ARG A N 1
ATOM 769 C CA . ARG A 1 95 ? -7.269 -8.364 8.913 1.00 44.53 95 ARG A CA 1
ATOM 770 C C . ARG A 1 95 ? -8.567 -8.564 9.705 1.00 44.53 95 ARG A C 1
ATOM 772 O O . ARG A 1 95 ? -8.643 -9.489 10.505 1.00 44.53 95 ARG A O 1
ATOM 779 N N . GLY A 1 96 ? -9.558 -7.701 9.501 1.00 52.19 96 GLY A N 1
ATOM 780 C CA . GLY A 1 96 ? -10.925 -8.048 9.803 1.00 52.19 96 GLY A CA 1
ATOM 781 C C . GLY A 1 96 ? -11.342 -9.237 8.954 1.00 52.19 96 GLY A C 1
ATOM 782 O O . GLY A 1 96 ? -10.948 -9.350 7.791 1.00 52.19 96 GLY A O 1
ATOM 783 N N . ASP A 1 97 ? -12.119 -10.131 9.550 1.00 56.22 97 ASP A N 1
ATOM 784 C CA . ASP A 1 97 ? -12.876 -11.141 8.820 1.00 56.22 97 ASP A CA 1
ATOM 785 C C . ASP A 1 97 ? -13.471 -10.513 7.534 1.00 56.22 97 ASP A C 1
ATOM 787 O O . ASP A 1 97 ? -13.857 -9.339 7.563 1.00 56.22 97 ASP A O 1
ATOM 791 N N . PRO A 1 98 ? -13.550 -11.216 6.387 1.00 63.84 98 PRO A N 1
ATOM 792 C CA . PRO A 1 98 ? -14.201 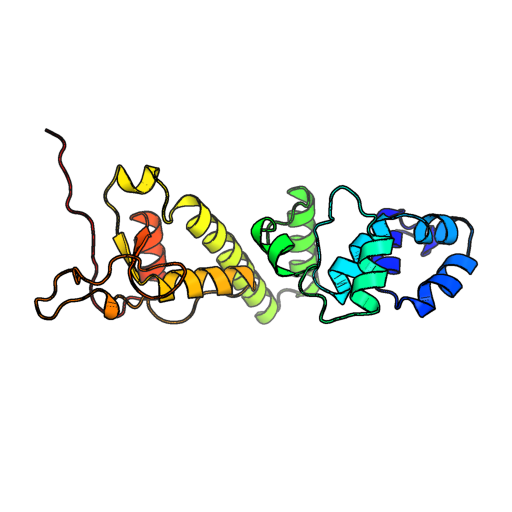-10.688 5.183 1.00 63.84 98 PRO A CA 1
ATOM 793 C C . PRO A 1 98 ? -15.568 -10.029 5.455 1.00 63.84 98 PRO A C 1
ATOM 795 O O . PRO A 1 98 ? -15.955 -9.083 4.763 1.00 63.84 98 PRO A O 1
ATOM 798 N N . SER A 1 99 ? -16.270 -10.473 6.501 1.00 69.06 99 SER A N 1
ATOM 799 C CA . SER A 1 99 ? -17.475 -9.833 7.030 1.00 69.06 99 SER A CA 1
ATOM 800 C C . SER A 1 99 ? -17.252 -8.422 7.597 1.00 69.06 99 SER A C 1
ATOM 802 O O . SER A 1 99 ? -18.063 -7.541 7.330 1.00 69.06 99 SER A O 1
ATOM 804 N N . GLU A 1 100 ? -16.163 -8.136 8.309 1.00 70.88 100 GLU A N 1
ATOM 805 C CA . GLU A 1 100 ? -15.828 -6.787 8.791 1.00 70.88 100 GLU A CA 1
ATOM 806 C C . GLU A 1 100 ? -15.549 -5.826 7.634 1.00 70.88 100 GLU A C 1
ATOM 808 O O . GLU A 1 100 ? -16.052 -4.701 7.629 1.00 70.88 100 GLU A O 1
ATOM 813 N N . ALA A 1 101 ? -14.807 -6.274 6.616 1.00 69.56 101 ALA A N 1
ATOM 814 C CA . ALA A 1 101 ? -14.573 -5.482 5.409 1.00 69.56 101 ALA A CA 1
ATOM 815 C C . ALA A 1 101 ? -15.897 -5.145 4.699 1.00 69.56 101 ALA A C 1
ATOM 817 O O . ALA A 1 101 ? -16.103 -4.008 4.259 1.00 69.56 101 ALA A O 1
ATOM 818 N N . TYR A 1 102 ? -16.820 -6.112 4.652 1.00 77.12 102 TYR A N 1
ATOM 819 C CA . TYR A 1 102 ? -18.178 -5.914 4.155 1.00 77.12 102 TYR A CA 1
ATOM 820 C C . TYR A 1 102 ? -18.954 -4.882 4.991 1.00 77.12 102 TYR A C 1
ATOM 822 O O . TYR A 1 102 ? -19.515 -3.943 4.425 1.00 77.12 102 TYR A O 1
ATOM 830 N N . TYR A 1 103 ? -18.933 -4.982 6.325 1.00 78.44 103 TYR A N 1
ATOM 831 C CA . TYR A 1 103 ? -19.607 -4.019 7.206 1.00 78.44 103 TYR A CA 1
ATOM 832 C C . TYR A 1 103 ? -19.047 -2.601 7.064 1.00 78.44 103 TYR A C 1
ATOM 834 O O . TYR A 1 103 ? -19.818 -1.643 7.003 1.00 78.44 103 TYR A O 1
ATOM 842 N N . VAL A 1 104 ? -17.725 -2.449 6.964 1.00 77.88 104 VAL A N 1
ATOM 843 C CA . VAL A 1 104 ? -17.080 -1.145 6.754 1.00 77.88 104 VAL A CA 1
ATOM 844 C C . VAL A 1 104 ? -17.493 -0.543 5.411 1.00 77.88 104 VAL A C 1
ATOM 846 O O . VAL A 1 104 ? -17.818 0.643 5.355 1.00 77.88 104 VAL A O 1
ATOM 849 N N . ASN A 1 105 ? -17.528 -1.336 4.336 1.00 77.00 105 ASN A N 1
ATOM 850 C CA . ASN A 1 105 ? -17.992 -0.863 3.029 1.00 77.00 105 ASN A CA 1
ATOM 851 C C . ASN A 1 105 ? -19.464 -0.439 3.066 1.00 77.00 105 ASN A C 1
ATOM 853 O O . ASN A 1 105 ? -19.786 0.657 2.613 1.00 77.00 105 ASN A O 1
ATOM 857 N N . MET A 1 106 ? -20.330 -1.237 3.692 1.00 82.38 106 MET A N 1
ATOM 858 C CA . MET A 1 106 ? -21.747 -0.909 3.854 1.00 82.38 106 MET A CA 1
ATOM 859 C C . MET A 1 106 ? -21.947 0.391 4.655 1.00 82.38 106 MET A C 1
ATOM 861 O O . MET A 1 106 ? -22.759 1.237 4.281 1.00 82.38 106 MET A O 1
ATOM 865 N N . LEU A 1 107 ? -21.189 0.592 5.740 1.00 82.12 107 LEU A N 1
ATOM 866 C CA . LEU A 1 107 ? -21.226 1.833 6.522 1.00 82.12 107 LEU A CA 1
ATOM 867 C C . LEU A 1 107 ? -20.759 3.038 5.698 1.00 82.12 107 LEU A C 1
ATOM 869 O O . LEU A 1 107 ? -21.399 4.085 5.751 1.00 82.12 107 LEU A O 1
ATOM 873 N N . LEU A 1 108 ? -19.686 2.903 4.916 1.00 79.12 108 LEU A N 1
ATOM 874 C CA . LEU A 1 108 ? -19.194 3.972 4.041 1.00 79.12 108 LEU A CA 1
ATOM 875 C C . LEU A 1 108 ? -20.218 4.344 2.959 1.00 79.12 108 LEU A C 1
ATOM 877 O O . LEU A 1 108 ? -20.450 5.529 2.718 1.00 79.12 108 LEU A O 1
ATOM 881 N N . GLU A 1 109 ? -20.877 3.364 2.344 1.00 82.44 109 GLU A N 1
ATOM 882 C CA . GLU A 1 109 ? -21.945 3.600 1.364 1.00 82.44 109 GLU A CA 1
ATOM 883 C C . GLU A 1 109 ? -23.136 4.340 1.986 1.00 82.44 109 GLU A C 1
ATOM 885 O O . GLU A 1 109 ? -23.608 5.337 1.432 1.00 82.44 109 GLU A O 1
ATOM 890 N N . MET A 1 110 ? -23.575 3.925 3.180 1.00 85.75 110 MET A N 1
ATOM 891 C CA . MET A 1 110 ? -24.659 4.599 3.903 1.00 85.75 110 MET A CA 1
ATOM 892 C C . MET A 1 110 ? -24.286 6.028 4.320 1.00 85.75 110 MET A C 1
ATOM 894 O O . MET A 1 110 ? -25.068 6.957 4.113 1.00 85.75 110 MET A O 1
ATOM 898 N N . LEU A 1 111 ? -23.092 6.224 4.891 1.00 81.00 111 LEU A N 1
ATOM 899 C CA . LEU A 1 111 ? -22.629 7.524 5.391 1.00 81.00 111 LEU A CA 1
ATOM 900 C C . LEU A 1 111 ? -22.387 8.531 4.269 1.00 81.00 111 LEU A C 1
ATOM 902 O O . LEU A 1 111 ? -22.559 9.733 4.466 1.00 81.00 111 LEU A O 1
ATOM 906 N N . THR A 1 112 ? -22.011 8.056 3.085 1.00 84.25 112 THR A N 1
ATOM 907 C CA . THR A 1 112 ? -21.788 8.926 1.930 1.00 84.25 112 THR A CA 1
ATOM 908 C C . THR A 1 112 ? -23.065 9.263 1.158 1.00 84.25 112 THR A C 1
ATOM 910 O O . THR A 1 112 ? -22.994 10.058 0.216 1.00 84.25 112 THR A O 1
ATOM 913 N N . GLN A 1 113 ? -24.221 8.716 1.568 1.00 78.00 113 GLN A N 1
ATOM 914 C CA . GLN A 1 113 ? -25.575 9.045 1.093 1.00 78.00 113 GLN A CA 1
ATOM 915 C C . GLN A 1 113 ? -25.715 9.121 -0.435 1.00 78.00 113 GLN A C 1
ATOM 917 O O . GLN A 1 113 ? -26.448 9.959 -0.957 1.00 78.00 113 GLN A O 1
ATOM 922 N N . ASN A 1 114 ? -24.994 8.279 -1.181 1.00 71.19 114 ASN A N 1
ATOM 923 C CA . ASN A 1 114 ? -24.978 8.331 -2.648 1.00 71.19 114 ASN A CA 1
ATOM 924 C C . ASN A 1 114 ? -24.589 9.704 -3.229 1.00 71.19 114 ASN A C 1
ATOM 926 O O . ASN A 1 114 ? -24.976 10.049 -4.349 1.00 71.19 114 ASN A O 1
ATOM 930 N N . THR A 1 115 ? -23.807 10.499 -2.502 1.00 91.44 115 THR A N 1
ATOM 931 C CA . THR A 1 115 ? -23.166 11.680 -3.082 1.00 91.44 115 THR A CA 1
ATOM 932 C C . THR A 1 115 ? -22.149 11.239 -4.133 1.00 91.44 115 THR A C 1
ATOM 934 O O . THR A 1 115 ? -21.512 10.191 -4.003 1.00 91.44 115 THR A O 1
ATOM 937 N N . GLU A 1 116 ? -21.955 12.043 -5.180 1.00 92.56 116 GLU A N 1
ATOM 938 C CA . GLU A 1 116 ? -20.968 11.709 -6.217 1.00 92.56 116 GLU A CA 1
ATOM 939 C C . GLU A 1 116 ? -19.550 11.628 -5.644 1.00 92.56 116 GLU A C 1
ATOM 941 O O . GLU A 1 116 ? -18.784 10.734 -5.989 1.00 92.56 116 GLU A O 1
ATOM 946 N N . ARG A 1 117 ? -19.234 12.501 -4.681 1.00 88.69 117 ARG A N 1
ATOM 947 C CA . ARG A 1 117 ? -17.962 12.473 -3.953 1.00 88.69 117 ARG A CA 1
ATOM 948 C C . ARG A 1 117 ? -17.760 11.158 -3.195 1.00 88.69 117 ARG A C 1
ATOM 950 O O . ARG A 1 117 ? -16.659 10.619 -3.201 1.00 88.69 117 ARG A O 1
ATOM 957 N N . GLY A 1 118 ? -18.817 10.637 -2.574 1.00 86.94 118 GLY A N 1
ATOM 958 C CA . GLY A 1 118 ? -18.812 9.334 -1.916 1.00 86.94 118 GLY A CA 1
ATOM 959 C C . GLY A 1 118 ? -18.555 8.181 -2.872 1.00 86.94 118 GLY A C 1
ATOM 960 O O . GLY A 1 118 ? -17.661 7.368 -2.643 1.00 86.94 118 GLY A O 1
ATOM 961 N N . ARG A 1 119 ? -19.297 8.150 -3.987 1.00 87.38 119 ARG A N 1
ATOM 962 C CA . ARG A 1 119 ? -19.109 7.149 -5.047 1.00 87.38 119 ARG A CA 1
ATOM 963 C C . ARG A 1 119 ? -17.694 7.179 -5.610 1.00 87.38 119 ARG A C 1
ATOM 965 O O . ARG A 1 119 ? -17.096 6.125 -5.800 1.00 87.38 119 ARG A O 1
ATOM 972 N N . GLN A 1 120 ? -17.147 8.370 -5.838 1.00 89.81 120 GLN A N 1
ATOM 973 C CA . GLN A 1 120 ? -15.780 8.531 -6.313 1.00 89.81 120 GLN A CA 1
ATOM 974 C C . GLN A 1 120 ? -14.756 8.001 -5.303 1.00 89.81 120 GLN A C 1
ATOM 976 O O . GLN A 1 120 ? -13.899 7.209 -5.682 1.00 89.81 120 GLN A O 1
ATOM 981 N N . ALA A 1 121 ? -14.893 8.346 -4.019 1.00 87.06 121 ALA A N 1
ATOM 982 C CA . ALA A 1 121 ? -14.010 7.837 -2.970 1.00 87.06 121 ALA A CA 1
ATOM 983 C C . ALA A 1 121 ? -14.058 6.300 -2.860 1.00 87.06 121 ALA A C 1
ATOM 985 O O . ALA A 1 121 ? -13.026 5.658 -2.670 1.00 87.06 121 ALA A O 1
ATOM 986 N N . MET A 1 122 ? -15.238 5.694 -3.033 1.00 86.81 122 MET A N 1
ATOM 987 C CA . MET A 1 122 ? -15.386 4.234 -3.060 1.00 86.81 122 MET A CA 1
ATOM 988 C C . MET A 1 122 ? -14.728 3.603 -4.293 1.00 86.81 122 MET A C 1
ATOM 990 O O . MET A 1 122 ? -14.064 2.576 -4.160 1.00 86.81 122 MET A O 1
ATOM 994 N N . ARG A 1 123 ? -14.856 4.216 -5.479 1.00 89.88 123 ARG A N 1
ATOM 995 C CA . ARG A 1 123 ? -14.157 3.760 -6.695 1.00 89.88 123 ARG A CA 1
ATOM 996 C C . ARG A 1 123 ? -12.642 3.794 -6.512 1.00 89.88 123 ARG A C 1
ATOM 998 O O . ARG A 1 123 ? -11.989 2.792 -6.778 1.00 89.88 123 ARG A O 1
ATOM 1005 N N . GLU A 1 124 ? -12.107 4.897 -5.997 1.00 90.69 124 GLU A N 1
ATOM 1006 C CA . GLU A 1 124 ? -10.670 5.059 -5.736 1.00 90.69 124 GLU A CA 1
ATOM 1007 C C . GLU A 1 124 ? -10.159 4.051 -4.704 1.00 90.69 124 GLU A C 1
ATOM 1009 O O . GLU A 1 124 ? -9.116 3.432 -4.910 1.00 90.69 124 GLU A O 1
ATOM 1014 N N . LYS A 1 125 ? -10.916 3.821 -3.624 1.00 87.12 125 LYS A N 1
ATOM 1015 C CA . LYS A 1 125 ? -10.602 2.788 -2.629 1.00 87.12 125 LYS A CA 1
ATOM 1016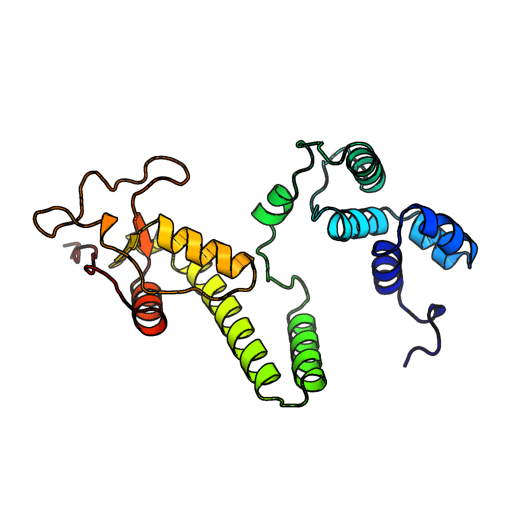 C C . LYS A 1 125 ? -10.558 1.398 -3.265 1.00 87.12 125 LYS A C 1
ATOM 1018 O O . LYS A 1 125 ? -9.596 0.663 -3.053 1.00 87.12 125 LYS A O 1
ATOM 1023 N N . ASN A 1 126 ? -11.586 1.036 -4.030 1.00 88.81 126 ASN A N 1
ATOM 1024 C CA . ASN A 1 126 ? -11.680 -0.279 -4.664 1.00 88.81 126 ASN A CA 1
ATOM 1025 C C . ASN A 1 126 ? -10.555 -0.490 -5.679 1.00 88.81 126 ASN A C 1
ATOM 1027 O O . ASN A 1 126 ? -9.935 -1.551 -5.685 1.00 88.81 126 ASN A O 1
ATOM 1031 N N . GLN A 1 127 ? -10.250 0.532 -6.481 1.00 93.69 127 GLN A N 1
ATOM 1032 C CA . GLN A 1 127 ? -9.125 0.513 -7.409 1.00 93.69 127 GLN A CA 1
ATOM 1033 C C . GLN A 1 127 ? -7.802 0.334 -6.662 1.00 93.69 127 GLN A C 1
ATOM 1035 O O . GLN A 1 127 ? -7.040 -0.568 -6.988 1.00 93.69 127 GLN A O 1
ATOM 1040 N N . CYS A 1 128 ? -7.553 1.130 -5.621 1.00 92.38 128 CYS A N 1
ATOM 1041 C CA . CYS A 1 128 ? -6.348 1.018 -4.804 1.00 92.38 128 CYS A CA 1
ATOM 1042 C C . CYS A 1 128 ? -6.181 -0.402 -4.240 1.00 92.38 128 CYS A C 1
ATOM 1044 O O . CYS A 1 128 ? -5.110 -0.993 -4.337 1.00 92.38 128 CYS A O 1
ATOM 1046 N N . MET A 1 129 ? -7.253 -0.999 -3.714 1.00 86.50 129 MET A N 1
ATOM 1047 C CA . MET A 1 129 ? -7.214 -2.365 -3.189 1.00 86.50 129 MET A CA 1
ATOM 1048 C C . MET A 1 129 ? -6.951 -3.416 -4.271 1.00 86.50 129 MET A C 1
ATOM 1050 O O . MET A 1 129 ? -6.135 -4.310 -4.059 1.00 86.50 129 MET A O 1
ATOM 1054 N N . HIS A 1 130 ? -7.600 -3.297 -5.429 1.00 92.44 130 HIS A N 1
ATOM 1055 C CA . HIS A 1 130 ? -7.364 -4.179 -6.571 1.00 92.44 130 HIS A CA 1
ATOM 1056 C C . HIS A 1 130 ? -5.908 -4.106 -7.056 1.00 92.44 130 HIS A C 1
ATOM 1058 O O . HIS A 1 130 ? -5.255 -5.130 -7.236 1.00 92.44 130 HIS A O 1
ATOM 1064 N N . GLU A 1 131 ? -5.371 -2.896 -7.185 1.00 94.62 131 GLU A N 1
ATOM 1065 C CA . GLU A 1 131 ? -3.999 -2.644 -7.627 1.00 94.62 131 GLU A CA 1
ATOM 1066 C C . GLU A 1 131 ? -2.948 -3.209 -6.666 1.00 94.62 131 GLU A C 1
ATOM 1068 O O . GLU A 1 131 ? -1.891 -3.668 -7.096 1.00 94.62 131 GLU A O 1
ATOM 1073 N N . ARG A 1 132 ? -3.244 -3.250 -5.364 1.00 88.94 132 ARG A N 1
ATOM 1074 C CA . ARG A 1 132 ? -2.356 -3.869 -4.366 1.00 88.94 132 ARG A CA 1
ATOM 1075 C C . ARG A 1 132 ? -2.263 -5.376 -4.540 1.00 88.94 132 ARG A C 1
ATOM 1077 O O . ARG A 1 132 ? -1.165 -5.919 -4.434 1.00 88.94 132 ARG A O 1
ATOM 1084 N N . LEU A 1 133 ? -3.392 -6.024 -4.826 1.00 88.88 133 LEU A N 1
ATOM 1085 C CA . LEU A 1 133 ? -3.426 -7.453 -5.144 1.00 88.88 133 LEU A CA 1
ATOM 1086 C C . LEU A 1 133 ? -2.624 -7.725 -6.416 1.00 88.88 133 LEU A C 1
ATOM 1088 O O . LEU A 1 133 ? -1.729 -8.565 -6.406 1.00 88.88 133 LEU A O 1
ATOM 1092 N N . LEU A 1 134 ? -2.854 -6.926 -7.463 1.00 93.31 134 LEU A N 1
ATOM 1093 C CA . LEU A 1 134 ? -2.088 -7.018 -8.701 1.00 93.31 134 LEU A CA 1
ATOM 1094 C C . LEU A 1 134 ? -0.579 -6.872 -8.461 1.00 93.31 134 LEU A C 1
ATOM 1096 O O . LEU A 1 134 ? 0.192 -7.697 -8.937 1.00 93.31 134 LEU A O 1
ATOM 1100 N N . TYR A 1 135 ? -0.129 -5.872 -7.696 1.00 93.06 135 TYR A N 1
ATOM 1101 C CA . TYR A 1 135 ? 1.297 -5.733 -7.383 1.00 93.06 135 TYR A CA 1
ATOM 1102 C C . TYR A 1 135 ? 1.847 -6.983 -6.678 1.00 93.06 135 TYR A C 1
ATOM 1104 O O . TYR A 1 135 ? 2.896 -7.500 -7.066 1.00 93.06 135 TYR A O 1
ATOM 1112 N N . ALA A 1 136 ? 1.139 -7.475 -5.655 1.00 87.62 136 ALA A N 1
ATOM 1113 C CA . ALA A 1 136 ? 1.579 -8.605 -4.842 1.00 87.62 136 ALA A CA 1
ATOM 1114 C C . ALA A 1 136 ? 1.703 -9.910 -5.645 1.00 87.62 136 ALA A C 1
ATOM 1116 O O . ALA A 1 136 ? 2.632 -10.692 -5.392 1.00 87.62 136 ALA A O 1
ATOM 1117 N N . ASP A 1 137 ? 0.804 -10.128 -6.601 1.00 88.69 137 ASP A N 1
ATOM 1118 C CA . ASP A 1 137 ? 0.720 -11.367 -7.373 1.00 88.69 137 ASP A CA 1
ATOM 1119 C C . ASP A 1 137 ? 1.568 -11.320 -8.653 1.00 88.69 137 ASP A C 1
ATOM 1121 O O . ASP A 1 137 ? 2.191 -12.317 -9.024 1.00 88.69 137 ASP A O 1
ATOM 1125 N N . GLU A 1 138 ? 1.667 -10.152 -9.293 1.00 91.50 138 GLU A N 1
ATOM 1126 C CA . GLU A 1 138 ? 2.125 -10.031 -10.682 1.00 91.50 138 GLU A CA 1
ATOM 1127 C C . GLU A 1 138 ? 3.490 -9.329 -10.844 1.00 91.50 138 GLU A C 1
ATOM 1129 O O . GLU A 1 138 ? 3.980 -9.205 -11.970 1.00 91.50 138 GLU A O 1
ATOM 1134 N N . THR A 1 139 ? 4.127 -8.879 -9.753 1.00 91.19 139 THR A N 1
ATOM 1135 C CA . THR A 1 139 ? 5.420 -8.154 -9.783 1.00 91.19 139 THR A CA 1
ATOM 1136 C C . THR A 1 139 ? 6.566 -8.972 -9.186 1.00 91.19 139 THR A C 1
ATOM 1138 O O . THR A 1 139 ? 6.437 -9.536 -8.102 1.00 91.19 139 THR A O 1
ATOM 1141 N N . ASP A 1 140 ? 7.715 -9.014 -9.873 1.00 83.81 140 ASP A N 1
ATOM 1142 C CA . ASP A 1 140 ? 8.999 -9.556 -9.386 1.00 83.81 140 ASP A CA 1
ATOM 1143 C C . ASP A 1 140 ? 8.936 -10.989 -8.791 1.00 83.81 140 ASP A C 1
ATOM 1145 O O . ASP A 1 140 ? 9.788 -11.398 -7.996 1.00 83.81 140 ASP A O 1
ATOM 1149 N N . ARG A 1 141 ? 7.945 -11.806 -9.187 1.00 76.38 141 ARG A N 1
ATOM 1150 C CA . ARG A 1 141 ? 7.829 -13.213 -8.759 1.00 76.38 141 ARG A CA 1
ATOM 1151 C C . ARG A 1 141 ? 8.610 -14.155 -9.672 1.00 76.38 141 ARG A C 1
ATOM 1153 O O . ARG A 1 141 ? 8.620 -14.014 -10.890 1.00 76.38 141 ARG A O 1
ATOM 1160 N N . ALA A 1 142 ? 9.150 -15.231 -9.096 1.00 67.88 142 ALA A N 1
ATOM 1161 C CA . ALA A 1 142 ? 9.822 -16.290 -9.858 1.00 67.88 142 ALA A CA 1
ATOM 1162 C C . ALA A 1 142 ? 8.915 -16.957 -10.914 1.00 67.88 142 ALA A C 1
ATOM 1164 O O . ALA A 1 142 ? 9.406 -17.460 -11.921 1.00 67.88 142 ALA A O 1
ATOM 1165 N N . VAL A 1 143 ? 7.592 -16.958 -10.701 1.00 67.62 143 VAL A N 1
ATOM 1166 C CA . VAL A 1 143 ? 6.621 -17.469 -11.682 1.00 67.62 143 VAL A CA 1
ATOM 1167 C C . VAL A 1 143 ? 6.497 -16.566 -12.912 1.00 67.62 143 VAL A C 1
ATOM 1169 O O . VAL A 1 143 ? 6.274 -17.086 -14.001 1.00 67.62 143 VAL A O 1
ATOM 1172 N N . VAL A 1 144 ? 6.732 -15.253 -12.775 1.00 71.50 144 VAL A N 1
ATOM 1173 C CA . VAL A 1 144 ? 6.730 -14.291 -13.895 1.00 71.50 144 VAL A CA 1
ATOM 1174 C C . VAL A 1 144 ? 7.831 -14.631 -14.900 1.00 71.50 144 VAL A C 1
ATOM 1176 O O . VAL A 1 144 ? 7.621 -14.555 -16.106 1.00 71.50 144 VAL A O 1
ATOM 1179 N N . LEU A 1 145 ? 8.986 -15.095 -14.414 1.00 73.38 145 LEU A N 1
ATOM 1180 C CA . LEU A 1 145 ? 10.133 -15.469 -15.249 1.00 73.38 145 LEU A CA 1
ATOM 1181 C C . LEU A 1 145 ? 9.898 -16.715 -16.118 1.00 73.38 145 LEU A C 1
ATOM 1183 O O . LEU A 1 145 ? 10.688 -16.971 -17.023 1.00 73.38 145 LEU A O 1
ATOM 1187 N N . LYS A 1 146 ? 8.845 -17.499 -15.854 1.00 77.69 146 LYS A N 1
ATOM 1188 C CA . LYS A 1 146 ? 8.505 -18.694 -16.648 1.00 77.69 146 LYS A CA 1
ATOM 1189 C C . LYS A 1 146 ? 7.703 -18.371 -17.913 1.00 77.69 146 LYS A C 1
ATOM 1191 O O . LYS A 1 146 ? 7.476 -19.265 -18.722 1.00 77.69 146 LYS A O 1
ATOM 1196 N N . SER A 1 147 ? 7.282 -17.119 -18.073 1.00 80.69 147 SER A N 1
ATOM 1197 C CA . SER A 1 147 ? 6.398 -16.655 -19.141 1.00 80.69 147 SER A CA 1
ATOM 1198 C C . SER A 1 147 ? 6.964 -15.398 -19.804 1.00 80.69 147 SER A C 1
ATOM 1200 O O . SER A 1 147 ? 7.982 -14.850 -19.376 1.00 80.69 147 SER A O 1
ATOM 1202 N N . ARG A 1 148 ? 6.292 -14.908 -20.853 1.00 89.44 148 ARG A N 1
ATOM 1203 C CA . ARG A 1 148 ? 6.541 -13.552 -21.358 1.00 89.44 148 ARG A CA 1
ATOM 1204 C C . ARG A 1 148 ? 6.329 -12.556 -20.216 1.00 89.44 148 ARG A C 1
ATOM 1206 O O . ARG A 1 148 ? 5.325 -12.641 -19.517 1.00 89.44 148 ARG A O 1
ATOM 1213 N N . TYR A 1 149 ? 7.254 -11.621 -20.053 1.00 92.69 149 TYR A N 1
ATOM 1214 C CA . TYR A 1 149 ? 7.207 -10.583 -19.029 1.00 92.69 149 TYR A CA 1
ATOM 1215 C C . TYR A 1 149 ? 7.556 -9.225 -19.630 1.00 92.69 149 TYR A C 1
ATOM 1217 O O . TYR A 1 149 ? 8.080 -9.129 -20.745 1.00 92.69 149 TYR A O 1
ATOM 1225 N N . TYR A 1 150 ? 7.247 -8.176 -18.884 1.00 95.12 150 TYR A N 1
ATOM 1226 C CA . TYR A 1 150 ? 7.467 -6.787 -19.260 1.00 95.12 150 TYR A CA 1
ATOM 1227 C C . TYR A 1 150 ? 8.406 -6.113 -18.277 1.00 95.12 150 TYR A C 1
ATOM 1229 O O . TYR A 1 150 ? 8.422 -6.466 -17.099 1.00 95.12 150 TYR A O 1
ATOM 1237 N N . LEU A 1 151 ? 9.197 -5.163 -18.772 1.00 94.75 151 LEU A N 1
ATOM 1238 C CA . LEU A 1 151 ? 10.059 -4.337 -17.937 1.00 94.75 151 LEU A CA 1
ATOM 1239 C C . LEU A 1 151 ? 9.349 -3.024 -17.624 1.00 94.75 151 LEU A C 1
ATOM 1241 O O . LEU A 1 151 ? 8.868 -2.336 -18.529 1.00 94.75 151 LEU A O 1
ATOM 1245 N N . VAL A 1 152 ? 9.339 -2.675 -16.345 1.00 95.38 152 VAL A N 1
ATOM 1246 C CA . VAL A 1 152 ? 8.812 -1.406 -15.842 1.00 95.38 152 VAL A CA 1
ATOM 1247 C C . VAL A 1 152 ? 9.929 -0.686 -15.111 1.00 95.38 152 VAL A C 1
ATOM 1249 O O . VAL A 1 152 ? 10.664 -1.315 -14.346 1.00 95.38 152 VAL A O 1
ATOM 1252 N N . ASP A 1 153 ? 10.064 0.620 -15.329 1.00 94.12 153 ASP A N 1
ATOM 1253 C CA . ASP A 1 153 ? 10.995 1.435 -14.552 1.00 94.12 153 ASP A CA 1
ATOM 1254 C C . ASP A 1 153 ? 10.761 1.252 -13.047 1.00 94.12 153 ASP A C 1
ATOM 1256 O O . ASP A 1 153 ? 9.643 1.364 -12.529 1.00 94.12 153 ASP A O 1
ATOM 1260 N N . ARG A 1 154 ? 11.846 0.939 -12.337 1.00 91.38 154 ARG A N 1
ATOM 1261 C CA . ARG A 1 154 ? 11.767 0.551 -10.931 1.00 91.38 154 ARG A CA 1
ATOM 1262 C C . ARG A 1 154 ? 11.369 1.718 -10.031 1.00 91.38 154 ARG A C 1
ATOM 1264 O O . ARG A 1 154 ? 10.703 1.512 -9.021 1.00 91.38 154 ARG A O 1
ATOM 1271 N N . VAL A 1 155 ? 11.753 2.945 -10.383 1.00 91.69 155 VAL A N 1
ATOM 1272 C CA . VAL A 1 155 ? 11.369 4.135 -9.610 1.00 91.69 155 VAL A CA 1
ATOM 1273 C C . VAL A 1 155 ? 9.865 4.357 -9.732 1.00 91.69 155 VAL A C 1
ATOM 1275 O O . VAL A 1 155 ? 9.197 4.590 -8.721 1.00 91.69 155 VAL A O 1
ATOM 1278 N N . TRP A 1 156 ? 9.321 4.212 -10.939 1.00 94.62 156 TRP A N 1
ATOM 1279 C CA . TRP A 1 156 ? 7.893 4.334 -11.191 1.00 94.62 156 TRP A CA 1
ATOM 1280 C C . TRP A 1 156 ? 7.081 3.277 -10.438 1.00 94.62 156 TRP A C 1
ATOM 1282 O O . TRP A 1 156 ? 6.191 3.640 -9.671 1.00 94.62 156 TRP A O 1
ATOM 1292 N N . ILE A 1 157 ? 7.410 1.986 -10.580 1.00 94.81 157 ILE A N 1
ATOM 1293 C CA . ILE A 1 157 ? 6.623 0.908 -9.951 1.00 94.81 157 ILE A CA 1
ATOM 1294 C C . ILE A 1 157 ? 6.703 0.958 -8.418 1.00 94.81 157 ILE A C 1
ATOM 1296 O O . ILE A 1 157 ? 5.705 0.718 -7.740 1.00 94.81 157 ILE A O 1
ATOM 1300 N N . CYS A 1 158 ? 7.857 1.333 -7.849 1.00 91.75 158 CYS A N 1
ATOM 1301 C CA . CYS A 1 158 ? 7.987 1.530 -6.408 1.00 91.75 158 CYS A CA 1
ATOM 1302 C C . CYS A 1 158 ? 7.175 2.739 -5.935 1.00 91.75 158 CYS A C 1
ATOM 1304 O O . CYS A 1 158 ? 6.507 2.652 -4.909 1.00 91.75 158 CYS A O 1
ATOM 1306 N N . SER A 1 159 ? 7.201 3.853 -6.673 1.00 93.50 159 SER A N 1
ATOM 1307 C CA . SER A 1 159 ? 6.375 5.030 -6.374 1.00 93.50 159 SER A CA 1
ATOM 1308 C C . SER A 1 159 ? 4.885 4.688 -6.427 1.00 93.50 159 SER A C 1
ATOM 1310 O O . SER A 1 159 ? 4.141 5.031 -5.508 1.00 93.50 159 SER A O 1
ATOM 1312 N N . TRP A 1 160 ? 4.461 3.945 -7.452 1.00 95.75 160 TRP A N 1
ATOM 1313 C CA . TRP A 1 160 ? 3.100 3.433 -7.584 1.00 95.75 160 TRP A CA 1
ATOM 1314 C C . TRP A 1 160 ? 2.708 2.594 -6.364 1.00 95.75 160 TRP A C 1
ATOM 1316 O O . TRP A 1 160 ? 1.762 2.951 -5.666 1.00 95.75 160 TRP A O 1
ATOM 1326 N N . PHE A 1 161 ? 3.493 1.571 -6.018 1.00 93.69 161 PHE A N 1
ATOM 1327 C CA . PHE A 1 161 ? 3.233 0.729 -4.848 1.00 93.69 161 PHE A CA 1
ATOM 1328 C C . PHE A 1 161 ? 3.188 1.514 -3.526 1.00 93.69 161 PHE A C 1
ATOM 1330 O O . PHE A 1 161 ? 2.313 1.280 -2.693 1.00 93.69 161 PHE A O 1
ATOM 1337 N N . LEU A 1 162 ? 4.095 2.475 -3.323 1.00 89.38 162 LEU A N 1
ATOM 1338 C CA . LEU A 1 162 ? 4.101 3.312 -2.120 1.00 89.38 162 LEU A CA 1
ATOM 1339 C C . LEU A 1 162 ? 2.833 4.165 -2.008 1.00 89.38 162 LEU A C 1
ATOM 1341 O O . LEU A 1 162 ? 2.282 4.290 -0.916 1.00 89.38 162 LEU A O 1
ATOM 1345 N N . ARG A 1 163 ? 2.319 4.697 -3.122 1.00 91.62 163 ARG A N 1
ATOM 1346 C CA . ARG A 1 163 ? 1.033 5.412 -3.126 1.00 91.62 163 ARG A CA 1
ATOM 1347 C C . ARG A 1 163 ? -0.122 4.494 -2.751 1.00 91.62 163 ARG A C 1
ATOM 1349 O O . ARG A 1 163 ? -0.965 4.906 -1.958 1.00 91.62 163 ARG A O 1
ATOM 1356 N N . LEU A 1 164 ? -0.125 3.258 -3.248 1.00 89.94 164 LEU A N 1
ATOM 1357 C CA . LEU A 1 164 ? -1.140 2.276 -2.875 1.00 89.94 164 LEU A CA 1
ATOM 1358 C C . LEU A 1 164 ? -1.112 1.976 -1.372 1.00 89.94 164 LEU A C 1
ATOM 1360 O O . LEU A 1 164 ? -2.160 1.885 -0.737 1.00 89.94 164 LEU A O 1
ATOM 1364 N N . CYS A 1 165 ? 0.080 1.877 -0.780 1.00 83.56 165 CYS A N 1
ATOM 1365 C CA . CYS A 1 165 ? 0.243 1.771 0.671 1.00 83.56 165 CYS A CA 1
ATOM 1366 C C . CYS A 1 165 ? -0.299 3.004 1.417 1.00 83.56 165 CYS A C 1
ATOM 1368 O O . CYS A 1 165 ? -0.819 2.873 2.518 1.00 83.56 165 CYS A O 1
ATOM 1370 N N . ASP A 1 166 ? -0.256 4.191 0.818 1.00 83.88 166 ASP A N 1
ATOM 1371 C CA . ASP A 1 166 ? -0.883 5.397 1.373 1.00 83.88 166 ASP A CA 1
ATOM 1372 C C . ASP A 1 166 ? -2.401 5.481 1.102 1.00 83.88 166 ASP A C 1
ATOM 1374 O O . ASP A 1 166 ? -3.022 6.512 1.377 1.00 83.88 166 ASP A O 1
ATOM 1378 N N . GLY A 1 167 ? -3.013 4.436 0.533 1.00 83.81 167 GLY A N 1
ATOM 1379 C CA . GLY A 1 167 ? -4.428 4.426 0.160 1.00 83.81 167 GLY A CA 1
ATOM 1380 C C . GLY A 1 167 ? -4.748 5.304 -1.053 1.00 83.81 167 GLY A C 1
ATOM 1381 O O . GLY A 1 167 ? -5.896 5.706 -1.231 1.00 83.81 167 GLY A O 1
ATOM 1382 N N . LYS A 1 168 ? -3.748 5.629 -1.878 1.00 90.44 168 LYS A N 1
ATOM 1383 C CA . LYS A 1 168 ? -3.868 6.502 -3.052 1.00 90.44 168 LYS A CA 1
ATOM 1384 C C . LYS A 1 168 ? -3.599 5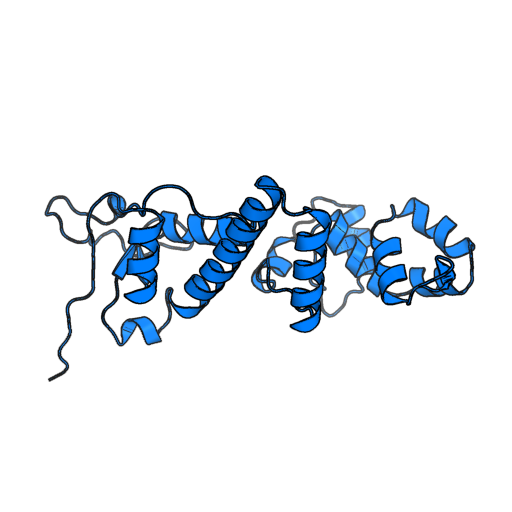.719 -4.330 1.00 90.44 168 LYS A C 1
ATOM 1386 O O . LYS A 1 168 ? -2.678 4.916 -4.388 1.00 90.44 168 LYS A O 1
ATOM 1391 N N . ILE A 1 169 ? -4.336 6.040 -5.387 1.00 92.94 169 ILE A N 1
ATOM 1392 C CA . ILE A 1 169 ? -4.062 5.514 -6.729 1.00 92.94 169 ILE A CA 1
ATOM 1393 C C . ILE A 1 169 ? -2.790 6.132 -7.333 1.00 92.94 169 ILE A C 1
ATOM 1395 O O . ILE A 1 169 ? -2.310 7.195 -6.895 1.00 92.94 169 ILE A O 1
ATOM 1399 N N . GLY A 1 170 ? -2.242 5.452 -8.341 1.00 91.25 170 GLY A N 1
ATOM 1400 C CA . GLY A 1 170 ? -1.132 5.937 -9.155 1.00 91.25 170 GLY A CA 1
ATOM 1401 C C . GLY A 1 170 ? -1.443 7.256 -9.859 1.00 91.25 170 GLY A C 1
ATOM 1402 O O . GLY A 1 170 ? -2.596 7.671 -9.967 1.00 91.25 170 GLY A O 1
ATOM 1403 N N . VAL A 1 171 ? -0.402 7.944 -10.327 1.00 92.62 171 VAL A N 1
ATOM 1404 C CA . VAL A 1 171 ? -0.552 9.179 -11.105 1.00 92.62 171 VAL A CA 1
ATOM 1405 C C . VAL A 1 171 ? 0.443 9.213 -12.251 1.00 92.62 171 VAL A C 1
ATOM 1407 O O . VAL A 1 171 ? 1.620 8.908 -12.067 1.00 92.62 171 VAL A O 1
ATOM 1410 N N . GLY A 1 172 ? -0.040 9.668 -13.405 1.00 94.81 172 GLY A N 1
ATOM 1411 C CA . GLY A 1 172 ? 0.766 9.824 -14.609 1.00 94.81 172 GLY A CA 1
ATOM 1412 C C . GLY A 1 172 ? 1.134 8.498 -15.284 1.00 94.81 172 GLY A C 1
ATOM 1413 O O . GLY A 1 172 ? 0.917 7.432 -14.713 1.00 94.81 172 GLY A O 1
ATOM 1414 N N . PRO A 1 173 ? 1.691 8.571 -16.502 1.00 97.62 173 PRO A N 1
ATOM 1415 C CA . PRO A 1 173 ? 2.017 7.398 -17.301 1.00 97.62 173 PRO A CA 1
ATOM 1416 C C . PRO A 1 173 ? 3.185 6.608 -16.730 1.00 97.62 173 PRO A C 1
ATOM 1418 O O . PRO A 1 173 ? 4.059 7.167 -16.067 1.00 97.62 173 PRO A O 1
ATOM 1421 N N . VAL A 1 174 ? 3.226 5.317 -17.057 1.00 97.00 174 VAL A N 1
ATOM 1422 C CA . VAL A 1 174 ? 4.387 4.449 -16.839 1.00 97.00 174 VAL A CA 1
ATOM 1423 C C . VAL A 1 174 ? 5.572 5.031 -17.604 1.00 97.00 174 VAL A C 1
ATOM 1425 O O . VAL A 1 174 ? 5.496 5.205 -18.819 1.00 97.00 174 VAL A O 1
ATOM 1428 N N . THR A 1 175 ? 6.670 5.359 -16.923 1.00 94.62 175 THR A N 1
ATOM 1429 C CA . THR A 1 175 ? 7.824 6.023 -17.551 1.00 94.62 175 THR A CA 1
ATOM 1430 C C . THR A 1 175 ? 8.968 5.052 -17.812 1.00 94.62 175 THR A C 1
ATOM 1432 O O . THR A 1 175 ? 9.810 4.856 -16.945 1.00 94.62 175 THR A O 1
ATOM 1435 N N . ASN A 1 176 ? 9.062 4.507 -19.025 1.00 94.38 176 ASN A N 1
ATOM 1436 C CA . ASN A 1 176 ? 10.145 3.591 -19.412 1.00 94.38 176 ASN A CA 1
ATOM 1437 C C . ASN A 1 176 ? 11.333 4.274 -20.109 1.00 94.38 176 ASN A C 1
ATOM 1439 O O . ASN A 1 176 ? 12.299 3.600 -20.455 1.00 94.38 176 ASN A O 1
ATOM 1443 N N . MET A 1 177 ? 11.305 5.599 -20.287 1.00 93.12 177 MET A N 1
ATOM 1444 C CA . MET A 1 177 ? 12.421 6.358 -20.877 1.00 93.12 177 MET A CA 1
ATOM 1445 C C . MET A 1 177 ? 13.791 6.063 -20.229 1.00 93.12 177 MET A C 1
ATOM 1447 O O . MET A 1 177 ? 14.755 5.900 -20.971 1.00 93.12 177 MET A O 1
ATOM 1451 N N . PRO A 1 178 ? 13.923 5.918 -18.890 1.00 91.38 178 PRO A N 1
ATOM 1452 C CA . PRO A 1 178 ? 15.217 5.594 -18.273 1.00 91.38 178 PRO A CA 1
ATOM 1453 C C . PRO A 1 178 ? 15.764 4.207 -18.643 1.00 91.38 178 PRO A C 1
ATOM 1455 O O . PRO A 1 178 ? 16.954 3.938 -18.459 1.00 91.38 178 PRO A O 1
ATOM 1458 N N . LEU A 1 179 ? 14.901 3.314 -19.140 1.00 91.50 179 LEU A N 1
ATOM 1459 C CA . LEU A 1 179 ? 15.275 1.974 -19.581 1.00 91.50 179 LEU A CA 1
ATOM 1460 C C . LEU A 1 179 ? 15.759 1.948 -21.030 1.00 91.50 179 LEU A C 1
ATOM 1462 O O . LEU A 1 179 ? 16.299 0.929 -21.447 1.00 91.50 179 LEU A O 1
ATOM 1466 N N . GLU A 1 180 ? 15.572 3.018 -21.799 1.00 93.38 180 GLU A N 1
ATOM 1467 C CA . GLU A 1 180 ? 15.934 3.079 -23.213 1.00 93.38 180 GLU A CA 1
ATOM 1468 C C . GLU A 1 180 ? 17.395 3.524 -23.391 1.00 93.38 180 GLU A C 1
ATOM 1470 O O . GLU A 1 180 ? 17.869 4.461 -22.750 1.00 93.38 180 GLU A O 1
ATOM 1475 N N . ALA A 1 181 ? 18.138 2.813 -24.236 1.00 91.44 181 ALA A N 1
ATOM 1476 C CA . ALA A 1 181 ? 19.443 3.236 -24.735 1.00 91.44 181 ALA A CA 1
ATOM 1477 C C . ALA A 1 181 ? 19.296 4.086 -26.006 1.00 91.44 181 ALA A C 1
ATOM 1479 O O . ALA A 1 181 ? 18.244 4.102 -26.638 1.00 91.44 181 ALA A O 1
ATOM 1480 N N . GLU A 1 182 ? 20.380 4.738 -26.435 1.00 92.31 182 GLU A N 1
ATOM 1481 C CA . GLU A 1 182 ? 20.402 5.543 -27.669 1.00 92.31 182 GLU A CA 1
ATOM 1482 C C . GLU A 1 182 ? 20.006 4.749 -28.928 1.00 92.31 182 GLU A C 1
ATOM 1484 O O . GLU A 1 182 ? 19.492 5.321 -29.885 1.00 92.31 182 GLU A O 1
ATOM 1489 N N . ASP A 1 183 ? 20.203 3.426 -28.927 1.00 91.50 183 ASP A N 1
ATOM 1490 C CA . ASP A 1 183 ? 19.820 2.532 -30.027 1.00 91.50 183 ASP A CA 1
ATOM 1491 C C . ASP A 1 183 ? 18.359 2.037 -29.947 1.00 91.50 183 ASP A C 1
ATOM 1493 O O . ASP A 1 183 ? 17.943 1.178 -30.730 1.00 91.50 183 ASP A O 1
ATOM 1497 N N . GLY A 1 184 ? 17.576 2.550 -28.993 1.00 89.69 184 GLY A N 1
ATOM 1498 C CA . GLY A 1 184 ? 16.177 2.185 -28.771 1.00 89.69 184 GLY A CA 1
ATOM 1499 C C . GLY A 1 184 ? 15.969 0.787 -28.177 1.00 89.69 184 GLY A C 1
ATOM 1500 O O . GLY A 1 184 ? 14.845 0.262 -28.214 1.00 89.69 184 GLY A O 1
ATOM 1501 N N . LYS A 1 185 ? 17.037 0.145 -27.684 1.00 90.88 185 LYS A N 1
ATOM 1502 C CA . LYS A 1 185 ? 16.985 -1.119 -26.934 1.00 90.88 185 LYS A CA 1
ATOM 1503 C C . LYS A 1 185 ? 17.012 -0.859 -25.432 1.00 90.88 185 LYS A C 1
ATOM 1505 O O . LYS A 1 185 ? 17.157 0.270 -24.976 1.00 90.88 185 LYS A O 1
ATOM 1510 N N . VAL A 1 186 ? 16.881 -1.934 -24.655 1.00 89.69 186 VAL A N 1
ATOM 1511 C CA . VAL A 1 186 ? 17.024 -1.865 -23.199 1.00 89.69 186 VAL A CA 1
ATOM 1512 C C . VAL A 1 186 ? 18.459 -1.484 -22.851 1.00 89.69 186 VAL A C 1
ATOM 1514 O O . VAL A 1 186 ? 19.406 -2.166 -23.246 1.00 89.69 186 VAL A O 1
ATOM 1517 N N . ASN A 1 187 ? 18.609 -0.425 -22.067 1.00 88.88 187 ASN A N 1
ATOM 1518 C CA . ASN A 1 187 ? 19.868 0.062 -21.544 1.00 88.88 187 ASN A CA 1
ATOM 1519 C C . ASN A 1 187 ? 20.550 -1.021 -20.684 1.00 88.88 187 ASN A C 1
ATOM 1521 O O . ASN A 1 187 ? 20.072 -1.332 -19.590 1.00 88.88 187 ASN A O 1
ATOM 1525 N N . PRO A 1 188 ? 21.708 -1.570 -21.104 1.00 84.62 188 PRO A N 1
ATOM 1526 C CA . PRO A 1 188 ? 22.404 -2.619 -20.355 1.00 84.62 188 PRO A CA 1
ATOM 1527 C C . PRO A 1 188 ? 22.857 -2.179 -18.958 1.00 84.62 188 PRO A C 1
ATOM 1529 O O . PRO A 1 188 ? 23.136 -3.021 -18.101 1.00 84.62 188 PRO A O 1
ATOM 1532 N N . SER A 1 189 ? 22.955 -0.865 -18.731 1.00 84.69 189 SER A N 1
ATOM 1533 C CA . SER A 1 189 ? 23.318 -0.277 -17.442 1.00 84.69 189 SER A CA 1
ATOM 1534 C C . SER A 1 189 ? 22.137 -0.130 -16.478 1.00 84.69 189 SER A C 1
ATOM 1536 O O . SER A 1 189 ? 22.384 0.019 -15.278 1.00 84.69 189 SER A O 1
ATOM 1538 N N . ALA A 1 190 ? 20.894 -0.285 -16.960 1.00 81.12 190 ALA A N 1
ATOM 1539 C CA . ALA A 1 190 ? 19.654 -0.288 -16.178 1.00 81.12 190 ALA A CA 1
ATOM 1540 C C . ALA A 1 190 ? 19.457 -1.591 -15.378 1.00 81.12 190 ALA A C 1
ATOM 1542 O O . ALA A 1 190 ? 18.343 -2.051 -15.146 1.00 81.12 190 ALA A O 1
ATOM 1543 N N . ARG A 1 191 ? 20.543 -2.224 -14.936 1.00 73.06 191 ARG A N 1
ATOM 1544 C CA . ARG A 1 191 ? 20.449 -3.333 -13.985 1.00 73.06 191 ARG A CA 1
ATOM 1545 C C . ARG A 1 191 ? 20.012 -2.787 -12.624 1.00 73.06 191 ARG A C 1
ATOM 1547 O O . ARG A 1 191 ? 20.440 -1.686 -12.276 1.00 73.06 191 ARG A O 1
ATOM 1554 N N . PRO A 1 192 ? 19.237 -3.542 -11.830 1.00 67.12 192 PRO A N 1
ATOM 1555 C CA . PRO A 1 192 ? 18.922 -3.153 -10.460 1.00 67.12 192 PRO A CA 1
ATOM 1556 C C . PRO A 1 192 ? 20.219 -2.910 -9.668 1.00 67.12 192 PRO A C 1
ATOM 1558 O O . PRO A 1 192 ? 20.974 -3.847 -9.400 1.00 67.12 192 PRO A O 1
ATOM 1561 N N . ARG A 1 193 ? 20.521 -1.649 -9.327 1.00 60.97 193 ARG A N 1
ATOM 1562 C CA . ARG A 1 193 ? 21.681 -1.283 -8.498 1.00 60.97 193 ARG A CA 1
ATOM 1563 C C . ARG A 1 193 ? 21.190 -0.943 -7.094 1.00 60.97 193 ARG A C 1
ATOM 1565 O O . ARG A 1 193 ? 20.760 0.170 -6.824 1.00 60.97 193 ARG A O 1
ATOM 1572 N N . GLY A 1 194 ? 21.258 -1.904 -6.177 1.00 56.84 194 GLY A N 1
ATOM 1573 C CA . GLY A 1 194 ? 20.895 -1.669 -4.776 1.00 56.84 194 GLY A CA 1
ATOM 1574 C C . GLY A 1 194 ? 19.414 -1.327 -4.556 1.00 56.84 194 GLY A C 1
ATOM 1575 O O . GLY A 1 194 ? 18.561 -1.579 -5.407 1.00 56.84 194 GLY A O 1
ATOM 1576 N N . ALA A 1 195 ? 19.087 -0.815 -3.367 1.00 55.38 195 ALA A N 1
ATOM 1577 C CA . ALA A 1 195 ? 17.718 -0.854 -2.855 1.00 55.38 195 ALA A CA 1
ATOM 1578 C C . ALA A 1 195 ? 16.710 0.011 -3.641 1.00 55.38 195 ALA A C 1
ATOM 1580 O O . ALA A 1 195 ? 15.581 -0.443 -3.793 1.00 55.38 195 ALA A O 1
ATOM 1581 N N . PHE A 1 196 ? 17.096 1.172 -4.197 1.00 56.03 196 PHE A N 1
ATOM 1582 C CA . PHE A 1 196 ? 16.128 2.127 -4.780 1.00 56.03 196 PHE A CA 1
ATOM 1583 C C . PHE A 1 196 ? 16.627 3.001 -5.949 1.00 56.03 196 PHE A C 1
ATOM 1585 O O . PHE A 1 196 ? 15.867 3.842 -6.423 1.00 56.03 196 PHE A O 1
ATOM 1592 N N . SER A 1 197 ? 17.863 2.850 -6.439 1.00 60.06 197 SER A N 1
ATOM 1593 C CA . SER A 1 197 ? 18.374 3.693 -7.532 1.00 60.06 197 SER A CA 1
ATOM 1594 C C . SER A 1 197 ? 18.477 2.935 -8.853 1.00 60.06 197 SER A C 1
ATOM 1596 O O . SER A 1 197 ? 19.379 2.131 -9.085 1.00 60.06 197 SER A O 1
ATOM 1598 N N . GLY A 1 198 ? 17.548 3.266 -9.750 1.00 69.25 198 GLY A N 1
ATOM 1599 C CA . GLY A 1 198 ? 17.562 2.830 -11.138 1.00 69.25 198 GLY A CA 1
ATOM 1600 C C . GLY A 1 198 ? 17.256 1.349 -11.364 1.00 69.25 198 GLY A C 1
ATOM 1601 O O . GLY A 1 198 ? 17.124 0.527 -10.451 1.00 69.25 198 GLY A O 1
ATOM 1602 N N . GLY A 1 199 ? 17.148 1.036 -12.648 1.00 88.00 199 GLY A N 1
ATOM 1603 C CA . GLY A 1 199 ? 16.854 -0.284 -13.175 1.00 88.00 199 GLY A CA 1
ATOM 1604 C C . GLY A 1 199 ? 15.371 -0.549 -13.372 1.00 88.00 199 GLY A C 1
ATOM 1605 O O . GLY A 1 199 ? 14.569 0.378 -13.434 1.00 88.00 199 GLY A O 1
ATOM 1606 N N . PHE A 1 200 ? 15.017 -1.822 -13.505 1.00 91.88 200 PHE A N 1
ATOM 1607 C CA . PHE A 1 200 ? 13.659 -2.250 -13.818 1.00 91.88 200 PHE A CA 1
ATOM 1608 C C . PHE A 1 200 ? 13.144 -3.279 -12.812 1.00 91.88 200 PHE A C 1
ATOM 1610 O O . PHE A 1 200 ? 13.928 -4.029 -12.224 1.00 91.88 200 PHE A O 1
ATOM 1617 N N . SER A 1 201 ? 11.826 -3.321 -12.663 1.00 92.12 201 SER A N 1
ATOM 1618 C CA . SER A 1 201 ? 11.099 -4.493 -12.176 1.00 92.12 201 SER A CA 1
ATOM 1619 C C . SER A 1 201 ? 10.529 -5.263 -13.360 1.00 92.12 201 SER A C 1
ATOM 1621 O O . SER A 1 201 ? 10.382 -4.725 -14.463 1.00 92.12 201 SER A O 1
ATOM 1623 N N . ILE A 1 202 ? 10.214 -6.532 -13.127 1.00 93.31 202 ILE A N 1
ATOM 1624 C CA . ILE A 1 202 ? 9.498 -7.368 -14.084 1.00 93.31 202 ILE A CA 1
ATOM 1625 C C . ILE A 1 202 ? 8.041 -7.519 -13.657 1.00 93.31 202 ILE A C 1
ATOM 1627 O O . ILE A 1 202 ? 7.743 -7.720 -12.479 1.00 93.31 202 ILE A O 1
ATOM 1631 N N . VAL A 1 203 ? 7.135 -7.455 -14.626 1.00 95.19 203 VAL A N 1
ATOM 1632 C CA . VAL A 1 203 ? 5.701 -7.679 -14.410 1.00 95.19 203 VAL A CA 1
ATOM 1633 C C . VAL A 1 203 ? 5.147 -8.658 -15.437 1.00 95.19 203 VAL A C 1
ATOM 1635 O O . VAL A 1 203 ? 5.706 -8.822 -16.528 1.00 95.19 203 VAL A O 1
ATOM 1638 N N . THR A 1 204 ? 4.046 -9.323 -15.104 1.00 94.19 204 THR A N 1
ATOM 1639 C CA . THR A 1 204 ? 3.337 -10.177 -16.063 1.00 94.19 204 THR A CA 1
ATOM 1640 C C . THR A 1 204 ? 2.636 -9.354 -17.151 1.00 94.19 204 THR A C 1
ATOM 1642 O O . THR A 1 204 ? 2.437 -8.145 -16.996 1.00 94.19 204 THR A O 1
ATOM 1645 N N . PRO A 1 205 ? 2.213 -9.987 -18.263 1.00 94.50 205 PRO A N 1
ATOM 1646 C CA . PRO A 1 205 ? 1.426 -9.319 -19.295 1.00 94.50 205 PRO A CA 1
ATOM 1647 C C . PRO A 1 205 ? 0.122 -8.733 -18.760 1.00 94.50 205 PRO A C 1
ATOM 1649 O O . PRO A 1 205 ? -0.272 -7.649 -19.176 1.00 94.50 205 PRO A O 1
ATOM 1652 N N . HIS A 1 206 ? -0.526 -9.424 -17.818 1.00 95.00 206 HIS A N 1
ATOM 1653 C CA . HIS A 1 206 ? -1.782 -8.964 -17.239 1.00 95.00 206 HIS A CA 1
ATOM 1654 C C . HIS A 1 206 ? -1.608 -7.617 -16.529 1.00 95.00 206 HIS A C 1
ATOM 1656 O O . HIS A 1 206 ? -2.300 -6.655 -16.865 1.00 95.00 206 HIS A O 1
ATOM 1662 N N . LEU A 1 207 ? -0.626 -7.525 -15.626 1.00 96.00 207 LEU A N 1
ATOM 1663 C CA . LEU A 1 207 ? -0.323 -6.274 -14.936 1.00 96.00 207 LEU A CA 1
ATOM 1664 C C . LEU A 1 207 ? 0.166 -5.193 -15.910 1.00 96.00 207 LEU A C 1
ATOM 1666 O O . LEU A 1 207 ? -0.279 -4.055 -15.815 1.00 96.00 207 LEU A O 1
ATOM 1670 N N . TRP A 1 208 ? 1.024 -5.525 -16.880 1.00 96.81 208 TRP A N 1
ATOM 1671 C CA . TRP A 1 208 ? 1.483 -4.550 -17.879 1.00 96.81 208 TRP A CA 1
ATOM 1672 C C . TRP A 1 208 ? 0.323 -3.881 -18.620 1.00 96.81 208 TRP A C 1
ATOM 1674 O O . TRP A 1 208 ? 0.253 -2.653 -18.676 1.00 96.81 208 TRP A O 1
ATOM 1684 N N . HIS A 1 209 ? -0.602 -4.678 -19.158 1.00 97.19 209 HIS A N 1
ATOM 1685 C CA . HIS A 1 209 ? -1.748 -4.153 -19.894 1.00 97.19 209 HIS A CA 1
ATOM 1686 C C . HIS A 1 209 ? -2.637 -3.283 -19.009 1.00 97.19 209 HIS A C 1
ATOM 1688 O O . HIS A 1 209 ? -2.989 -2.182 -19.426 1.00 97.19 209 HIS A O 1
ATOM 1694 N N . TYR A 1 210 ? -2.909 -3.720 -17.775 1.00 97.88 210 TYR A N 1
ATOM 1695 C CA . TYR A 1 210 ? -3.655 -2.917 -16.810 1.00 97.88 210 TYR A CA 1
ATOM 1696 C C . TYR A 1 210 ? -2.994 -1.550 -16.571 1.00 97.88 210 TYR A C 1
ATOM 1698 O O . TYR A 1 210 ? -3.665 -0.519 -16.630 1.00 97.88 210 TYR A O 1
ATOM 1706 N N . LEU A 1 211 ? -1.676 -1.519 -16.333 1.00 97.81 211 LEU A N 1
ATOM 1707 C CA . LEU A 1 211 ? -0.952 -0.277 -16.055 1.00 97.81 211 LEU A CA 1
ATOM 1708 C C . LEU A 1 211 ? -0.979 0.673 -17.255 1.00 97.81 211 LEU A C 1
ATOM 1710 O O . LEU A 1 211 ? -1.256 1.857 -17.083 1.00 97.81 211 LEU A O 1
ATOM 1714 N N . VAL A 1 212 ? -0.722 0.174 -18.465 1.00 97.88 212 VAL A N 1
ATOM 1715 C CA . VAL A 1 212 ? -0.704 1.009 -19.676 1.00 97.88 212 VAL A CA 1
ATOM 1716 C C . VAL A 1 212 ? -2.100 1.519 -20.030 1.00 97.88 212 VAL A C 1
ATOM 1718 O O . VAL A 1 212 ? -2.230 2.677 -20.417 1.00 97.88 212 VAL A O 1
ATOM 1721 N N . GLU A 1 213 ? -3.143 0.705 -19.876 1.00 97.81 213 GLU A N 1
ATOM 1722 C CA . GLU A 1 213 ? -4.527 1.129 -20.122 1.00 97.81 213 GLU A CA 1
ATOM 1723 C C . GLU A 1 213 ? -4.990 2.179 -19.102 1.00 97.81 213 GLU A C 1
ATOM 1725 O O . GLU A 1 213 ? -5.607 3.176 -19.472 1.00 97.81 213 GLU A O 1
ATOM 1730 N N . THR A 1 214 ? -4.646 1.986 -17.826 1.00 97.44 214 THR A N 1
ATOM 1731 C CA . THR A 1 214 ? -5.099 2.853 -16.727 1.00 97.44 214 THR A CA 1
ATOM 1732 C C . THR A 1 214 ? -4.313 4.160 -16.651 1.00 97.44 214 THR A C 1
ATOM 1734 O O . THR A 1 214 ? -4.886 5.223 -16.414 1.00 97.44 214 THR A O 1
ATOM 1737 N N . TYR A 1 215 ? -2.995 4.093 -16.835 1.00 97.56 215 TYR A N 1
ATOM 1738 C CA . TYR A 1 215 ? -2.086 5.209 -16.574 1.00 97.56 215 TYR A CA 1
ATOM 1739 C C . TYR A 1 215 ? -1.457 5.787 -17.846 1.00 97.56 215 TYR A C 1
ATOM 1741 O O . TYR A 1 215 ? -1.029 6.942 -17.848 1.00 97.56 215 TYR A O 1
ATOM 1749 N N . GLY A 1 216 ? -1.430 5.029 -18.942 1.00 98.06 216 GLY A N 1
ATOM 1750 C CA . GLY A 1 216 ? -0.695 5.371 -20.157 1.00 98.06 216 GLY A CA 1
ATOM 1751 C C . GLY A 1 216 ? 0.778 4.962 -20.093 1.00 98.06 216 GLY A C 1
ATOM 1752 O O . GLY A 1 216 ? 1.29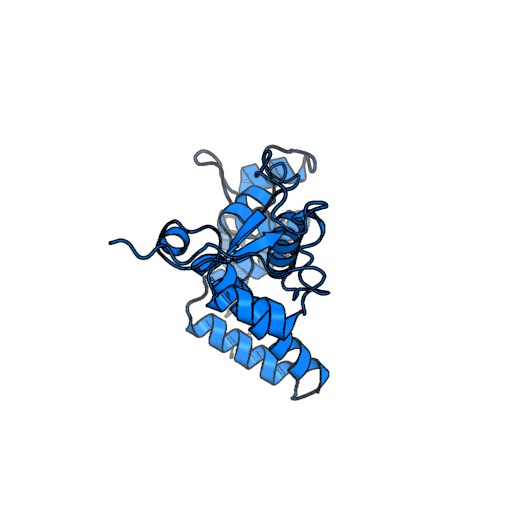5 4.532 -19.060 1.00 98.06 216 GLY A O 1
ATOM 1753 N N . LEU A 1 217 ? 1.478 5.128 -21.217 1.00 97.62 217 LEU A N 1
ATOM 1754 C CA . LEU A 1 217 ? 2.903 4.826 -21.362 1.00 97.62 217 LEU A CA 1
ATOM 1755 C C . LEU A 1 217 ? 3.652 6.046 -21.903 1.00 97.62 217 LEU A C 1
ATOM 1757 O O . LEU A 1 217 ? 3.270 6.624 -22.918 1.00 97.62 217 LEU A O 1
ATOM 1761 N N . ALA A 1 218 ? 4.748 6.404 -21.242 1.00 96.88 218 ALA A N 1
ATOM 1762 C CA . ALA A 1 218 ? 5.723 7.380 -21.703 1.00 96.88 218 ALA A CA 1
ATOM 1763 C C . ALA A 1 218 ? 7.053 6.669 -21.997 1.00 96.88 218 ALA A C 1
ATOM 1765 O O . ALA A 1 218 ? 7.725 6.161 -21.094 1.00 96.88 218 ALA A O 1
ATOM 1766 N N . GLY A 1 219 ? 7.436 6.648 -23.274 1.00 93.31 219 GLY A N 1
ATOM 1767 C CA . GLY A 1 219 ? 8.578 5.887 -23.781 1.00 93.31 219 GLY A CA 1
ATOM 1768 C C . GLY A 1 219 ? 8.140 4.594 -24.469 1.00 93.31 219 GLY A C 1
ATOM 1769 O O . GLY A 1 219 ? 7.046 4.521 -25.031 1.00 93.31 219 GLY A O 1
ATOM 1770 N N . LYS A 1 220 ? 9.008 3.581 -24.444 1.00 94.62 220 LYS A N 1
ATOM 1771 C CA . LYS A 1 220 ? 8.832 2.337 -25.199 1.00 94.62 220 LYS A CA 1
ATOM 1772 C C . LYS A 1 220 ? 8.476 1.140 -24.313 1.00 94.62 220 LYS A C 1
ATOM 1774 O O . LYS A 1 220 ? 8.882 1.036 -23.154 1.00 94.62 220 LYS A O 1
ATOM 1779 N N . GLU A 1 221 ? 7.720 0.213 -24.892 1.00 96.00 221 GLU A N 1
ATOM 1780 C CA . GLU A 1 221 ? 7.469 -1.104 -24.311 1.00 96.00 221 GLU A CA 1
ATOM 1781 C C . GLU A 1 221 ? 8.719 -1.986 -24.430 1.00 96.00 221 GLU A C 1
ATOM 1783 O O . GLU A 1 221 ? 9.294 -2.135 -25.512 1.00 96.00 221 GLU A O 1
ATOM 1788 N N . PHE A 1 222 ? 9.104 -2.620 -23.323 1.00 94.44 222 PHE A N 1
ATOM 1789 C CA . PHE A 1 222 ? 10.182 -3.602 -23.283 1.00 94.44 222 PHE A CA 1
ATOM 1790 C C . PHE A 1 222 ? 9.653 -4.916 -22.715 1.00 94.44 222 PHE A C 1
ATOM 1792 O O . PHE A 1 222 ? 9.056 -4.947 -21.642 1.00 94.44 222 PHE A O 1
ATOM 1799 N N . THR A 1 223 ? 9.879 -6.011 -23.435 1.00 93.06 223 THR A N 1
ATOM 1800 C CA . THR A 1 223 ? 9.352 -7.338 -23.101 1.00 93.06 223 THR A CA 1
ATOM 1801 C C . THR A 1 223 ? 10.437 -8.394 -23.264 1.00 93.06 223 THR A C 1
ATOM 1803 O O . THR A 1 223 ? 11.373 -8.214 -24.051 1.00 93.06 223 THR A O 1
ATOM 1806 N N . SER A 1 224 ? 10.333 -9.498 -22.530 1.00 87.38 224 SER A N 1
ATOM 1807 C CA . SER A 1 224 ? 11.153 -10.667 -22.820 1.00 87.38 224 SER A CA 1
ATOM 1808 C C . SER A 1 224 ? 10.765 -11.276 -24.161 1.00 87.38 224 SER A C 1
ATOM 1810 O O . SER A 1 224 ? 9.588 -11.372 -24.512 1.00 87.38 224 SER A O 1
ATOM 1812 N N . GLY A 1 225 ? 11.775 -11.680 -24.935 1.00 74.38 225 GLY A N 1
ATOM 1813 C CA . GLY A 1 225 ? 11.541 -12.478 -26.132 1.00 74.38 225 GLY A CA 1
ATOM 1814 C C . GLY A 1 225 ? 10.807 -13.769 -25.768 1.00 74.38 225 GLY A C 1
ATOM 1815 O O . GLY A 1 225 ? 11.019 -14.327 -24.690 1.00 74.38 225 GLY A O 1
ATOM 1816 N N . VAL A 1 226 ? 9.941 -14.248 -26.662 1.00 55.09 226 VAL A N 1
ATOM 1817 C CA . VAL A 1 226 ? 9.303 -15.559 -26.508 1.00 55.09 226 VAL A CA 1
ATOM 1818 C C . VAL A 1 226 ? 10.395 -16.615 -26.657 1.00 55.09 226 VAL A C 1
ATOM 1820 O O . VAL A 1 226 ? 10.794 -16.950 -27.771 1.00 55.09 226 VAL A O 1
ATOM 1823 N N . TYR A 1 227 ? 10.918 -17.120 -25.542 1.00 49.06 227 TYR A N 1
ATOM 1824 C CA . TYR A 1 227 ? 11.724 -18.332 -25.571 1.00 49.06 227 TYR A CA 1
ATOM 1825 C C . TYR A 1 227 ? 10.770 -19.498 -25.829 1.00 49.06 227 TYR A C 1
ATOM 1827 O O . TYR A 1 227 ? 10.131 -20.008 -24.912 1.00 49.06 227 TYR A O 1
ATOM 1835 N N . TYR A 1 228 ? 10.651 -19.911 -27.091 1.00 39.78 228 TYR A N 1
ATOM 1836 C CA . TYR A 1 228 ? 10.222 -21.271 -27.384 1.00 39.78 228 TYR A CA 1
ATOM 1837 C C . TYR A 1 228 ? 11.322 -22.186 -26.842 1.00 39.78 228 TYR A C 1
ATOM 1839 O O . TYR A 1 228 ? 12.404 -22.273 -27.420 1.00 39.78 228 TYR A O 1
ATOM 1847 N N . LEU A 1 229 ? 11.080 -22.796 -25.682 1.00 42.25 229 LEU A N 1
ATOM 1848 C CA . LEU A 1 229 ? 11.840 -23.963 -25.252 1.00 42.25 229 LEU A CA 1
ATOM 1849 C C . LEU A 1 229 ? 11.553 -25.060 -26.287 1.00 42.25 229 LEU A C 1
ATOM 1851 O O . LEU A 1 229 ? 10.451 -25.608 -26.303 1.00 42.25 229 LEU A O 1
ATOM 1855 N N . LEU A 1 230 ? 12.501 -25.266 -27.206 1.00 35.16 230 LEU A N 1
ATOM 1856 C CA . LEU A 1 230 ? 12.582 -26.458 -28.052 1.00 35.16 230 LEU A CA 1
ATOM 1857 C C . LEU A 1 230 ? 12.898 -27.684 -27.190 1.00 35.16 230 LEU A C 1
ATOM 1859 O O . LEU A 1 230 ? 13.737 -27.543 -26.270 1.00 35.16 230 LEU A O 1
#

Secondary structure (DSSP, 8-state):
--SSGGGS-HHHHHHHHTTS-GGGHHHHHHS-HHHHHHHTSHHHHHHHHHHHH------TT--HHHHHHHHHH-TT-TTS-HHHHHHHS-TT---S-HHHHHHHHHHHHHHTTT-HHHHHHHHHHHHHHHHHHHHHHHBS-TTGGGS--EEEEHHHHHHHHHHHHTT----S-EE-GGGB-TTSSB-TT-S-BTTTBS-EEEE-HHHHHHHHHHH-EES---B-------

Sequence (230 aa):
MPRGILDLNNELLTCIAGHLAIEDLEPFSLVCTRFASITRHDAIWKEMLANHYGVTYKLPNETWQDMYRRKHNDMQDNRICPHVGRVNQQLGETRGDPSEAYYVNMLLEMLTQNTERGRQAMREKNQCMHERLLYADETDRAVVLKSRYYLVDRVWICSWFLRLCDGKIGVGPVTNMPLEAEDGKVNPSARPRGAFSGGFSIVTPHLWHYLVETYGLAGKEFTSGVYYLL

InterPro domains:
  IPR001810 F-box domain [PF12937] (10-48)
  IPR001810 F-box domain [PS50181] (2-48)
  IPR006615 Peptidase C19, ubiquitin-specific peptidase, DUSP domain [PS51283] (121-227)
  IPR035927 DUSP-like superfamily [G3DSA:3.30.2230.10] (117-227)
  IPR035927 DUSP-like superfamily [SSF143791] (129-218)
  IPR036047 F-box-like domain superfamily [SSF81383] (4-73)